Protein AF-0000000072052835 (afdb_homodimer)

Organism: Hevea brasiliensis (NCBI:txid3981)

Radius of gyration: 44.49 Å; Cα contacts (8 Å, |Δi|>4): 285; chains: 2; bounding box: 66×159×104 Å

pLDDT: mean 87.16, std 17.54, range [30.28, 98.69]

Structure (mmCIF, N/CA/C/O backbone):
data_AF-0000000072052835-model_v1
#
loop_
_entity.id
_entity.type
_entity.pdbx_description
1 polymer 'GRF-type domain-containing protein'
#
loop_
_atom_site.group_PDB
_atom_site.id
_atom_site.type_symbol
_atom_site.label_atom_id
_atom_site.label_alt_id
_atom_site.label_comp_id
_atom_site.label_asym_id
_atom_site.label_entity_id
_atom_site.label_seq_id
_atom_site.pdbx_PDB_ins_code
_atom_site.Cartn_x
_atom_site.Cartn_y
_atom_site.Cartn_z
_atom_site.occupancy
_atom_site.B_iso_or_equiv
_atom_site.auth_seq_id
_atom_site.auth_comp_id
_atom_site.auth_asym_id
_atom_site.auth_atom_id
_atom_site.pdbx_PDB_model_num
ATOM 1 N N . MET A 1 1 ? -28.891 44.031 63.5 1 30.28 1 MET A N 1
ATOM 2 C CA . MET A 1 1 ? -28.344 44.438 62.188 1 30.28 1 MET A CA 1
ATOM 3 C C . MET A 1 1 ? -28.453 43.312 61.188 1 30.28 1 MET A C 1
ATOM 5 O O . MET A 1 1 ? -27.875 42.25 61.375 1 30.28 1 MET A O 1
ATOM 9 N N . SER A 1 2 ? -29.578 43.156 60.406 1 34.62 2 SER A N 1
ATOM 10 C CA . SER A 1 2 ? -30.125 42.25 59.406 1 34.62 2 SER A CA 1
ATOM 11 C C . SER A 1 2 ? -29.266 42.25 58.125 1 34.62 2 SER A C 1
ATOM 13 O O . SER A 1 2 ? -29.141 43.281 57.469 1 34.62 2 SER A O 1
ATOM 15 N N . GLY A 1 3 ? -28.172 41.594 58.031 1 32.38 3 GLY A N 1
ATOM 16 C CA . GLY A 1 3 ? -27.266 41.469 56.906 1 32.38 3 GLY A CA 1
ATOM 17 C C . GLY A 1 3 ? -27.969 41.031 55.625 1 32.38 3 GLY A C 1
ATOM 18 O O . GLY A 1 3 ? -28.578 39.969 55.562 1 32.38 3 GLY A O 1
ATOM 19 N N . GLU A 1 4 ? -28.422 41.969 54.781 1 39.38 4 GLU A N 1
ATOM 20 C CA . GLU A 1 4 ? -29 41.781 53.469 1 39.38 4 GLU A CA 1
ATOM 21 C C . GLU A 1 4 ? -28.031 41.031 52.562 1 39.38 4 GLU A C 1
ATOM 23 O O . GLU A 1 4 ? -26.922 41.531 52.281 1 39.38 4 GLU A O 1
ATOM 28 N N . LEU A 1 5 ? -28.109 39.688 52.531 1 39.34 5 LEU A N 1
ATOM 29 C CA . LEU A 1 5 ? -27.422 38.844 51.531 1 39.34 5 LEU A CA 1
ATOM 30 C C . LEU A 1 5 ? -27.734 39.312 50.125 1 39.34 5 LEU A C 1
ATOM 32 O O . LEU A 1 5 ? -28.891 39.281 49.688 1 39.34 5 LEU A O 1
ATOM 36 N N . LYS A 1 6 ? -27 40.25 49.562 1 41.31 6 LYS A N 1
ATOM 37 C CA . LYS A 1 6 ? -27.031 40.625 48.156 1 41.31 6 LYS A CA 1
ATOM 38 C C . LYS A 1 6 ? -26.922 39.406 47.25 1 41.31 6 LYS A C 1
ATOM 40 O O . LYS A 1 6 ? -25.969 38.625 47.375 1 41.31 6 LYS A O 1
ATOM 45 N N . SER A 1 7 ? -28.047 38.875 46.781 1 41.72 7 SER A N 1
ATOM 46 C CA . SER A 1 7 ? -28.125 37.906 45.688 1 41.72 7 SER A CA 1
ATOM 47 C C . SER A 1 7 ? -27.344 38.375 44.469 1 41.72 7 SER A C 1
ATOM 49 O O . SER A 1 7 ? -27.625 39.438 43.906 1 41.72 7 SER A O 1
ATOM 51 N N . ILE A 1 8 ? -26.094 38.156 44.344 1 37.72 8 ILE A N 1
ATOM 52 C CA . ILE A 1 8 ? -25.328 38.344 43.125 1 37.72 8 ILE A CA 1
ATOM 53 C C . ILE A 1 8 ? -25.969 37.562 42 1 37.72 8 ILE A C 1
ATOM 55 O O . ILE A 1 8 ? -25.984 36.312 42 1 37.72 8 ILE A O 1
ATOM 59 N N . THR A 1 9 ? -27.203 37.906 41.469 1 39.62 9 THR A N 1
ATOM 60 C CA . THR A 1 9 ? -27.75 37.406 40.219 1 39.62 9 THR A CA 1
ATOM 61 C C . THR A 1 9 ? -26.734 37.531 39.094 1 39.62 9 THR A C 1
ATOM 63 O O . THR A 1 9 ? -26.484 38.656 38.594 1 39.62 9 THR A O 1
ATOM 66 N N . THR A 1 10 ? -25.594 37.031 39.188 1 41.62 10 THR A N 1
ATOM 67 C CA . THR A 1 10 ? -24.797 36.969 37.969 1 41.62 10 THR A CA 1
ATOM 68 C C . THR A 1 10 ? -25.625 36.406 36.812 1 41.62 10 THR A C 1
ATOM 70 O O . THR A 1 10 ? -25.922 35.219 36.75 1 41.62 10 THR A O 1
ATOM 73 N N . PHE A 1 11 ? -26.719 37.094 36.312 1 41.19 11 PHE A N 1
ATOM 74 C CA . PHE A 1 11 ? -27.359 36.719 35.062 1 41.19 11 PHE A CA 1
ATOM 75 C C . PHE A 1 11 ? -26.328 36.5 33.969 1 41.19 11 PHE A C 1
ATOM 77 O O . PHE A 1 11 ? -25.656 37.469 33.531 1 41.19 11 PHE A O 1
ATOM 84 N N . SER A 1 12 ? -25.609 35.5 33.969 1 45.88 12 SER A N 1
ATOM 85 C CA . SER A 1 12 ? -24.938 35.125 32.719 1 45.88 12 SER A CA 1
ATOM 86 C C . SER A 1 12 ? -25.859 35.344 31.531 1 45.88 12 SER A C 1
ATOM 88 O O . SER A 1 12 ? -26.953 34.812 31.469 1 45.88 12 SER A O 1
ATOM 90 N N . GLU A 1 13 ? -25.969 36.5 30.938 1 49.84 13 GLU A N 1
ATOM 91 C CA . GLU A 1 13 ? -26.688 36.719 29.688 1 49.84 13 GLU A CA 1
ATOM 92 C C . GLU A 1 13 ? -26.594 35.5 28.781 1 49.84 13 GLU A C 1
ATOM 94 O O . GLU A 1 13 ? -25.516 34.906 28.609 1 49.84 13 GLU A O 1
ATOM 99 N N . PRO A 1 14 ? -27.656 34.688 28.562 1 50.94 14 PRO A N 1
ATOM 100 C CA . PRO A 1 14 ? -27.609 33.594 27.609 1 50.94 14 PRO A CA 1
ATOM 101 C C . PRO A 1 14 ? -26.859 33.938 26.328 1 50.94 14 PRO A C 1
ATOM 103 O O . PRO A 1 14 ? -26.969 35.062 25.828 1 50.94 14 PRO A O 1
ATOM 106 N N . GLN A 1 15 ? -25.672 33.625 26.094 1 55.31 15 GLN A N 1
ATOM 107 C CA . GLN A 1 15 ? -25.062 33.812 24.781 1 55.31 15 GLN A CA 1
ATOM 108 C C . GLN A 1 15 ? -26.078 33.625 23.672 1 55.31 15 GLN A C 1
ATOM 110 O O . GLN A 1 15 ? -26.938 32.719 23.75 1 55.31 15 GLN A O 1
ATOM 115 N N . PRO A 1 16 ? -26.547 34.594 22.984 1 60.34 16 PRO A N 1
ATOM 116 C CA . PRO A 1 16 ? -27.531 34.438 21.922 1 60.34 16 PRO A CA 1
ATOM 117 C C . PRO A 1 16 ? -27.328 33.156 21.109 1 60.34 16 PRO A C 1
ATOM 119 O O . PRO A 1 16 ? -26.188 32.844 20.75 1 60.34 16 PRO A O 1
ATOM 122 N N . VAL A 1 17 ? -28.172 32.219 21.359 1 69.38 17 VAL A N 1
ATOM 123 C CA . VAL A 1 17 ? -28.203 31.016 20.547 1 69.38 17 VAL A CA 1
ATOM 124 C C . VAL A 1 17 ? -28.25 31.406 19.062 1 69.38 17 VAL A C 1
ATOM 126 O O . VAL A 1 17 ? -29.141 32.156 18.641 1 69.38 17 VAL A O 1
ATOM 129 N N . MET A 1 18 ? -27.234 31.281 18.328 1 82.19 18 MET A N 1
ATOM 130 C CA . MET A 1 18 ? -27.172 31.547 16.891 1 82.19 18 MET A CA 1
ATOM 131 C C . MET A 1 18 ? -28.125 30.641 16.125 1 82.19 18 MET A C 1
ATOM 133 O O . MET A 1 18 ? -28.188 29.438 16.391 1 82.19 18 MET A O 1
ATOM 137 N N . HIS A 1 19 ? -29.156 31.297 15.492 1 86.44 19 HIS A N 1
ATOM 138 C CA . HIS A 1 19 ? -30.078 30.562 14.633 1 86.44 19 HIS A CA 1
ATOM 139 C C . HIS A 1 19 ? -29.938 30.984 13.172 1 86.44 19 HIS A C 1
ATOM 141 O O . HIS A 1 19 ? -29.578 32.125 12.891 1 86.44 19 HIS A O 1
ATOM 147 N N . CYS A 1 20 ? -30.141 29.922 12.328 1 8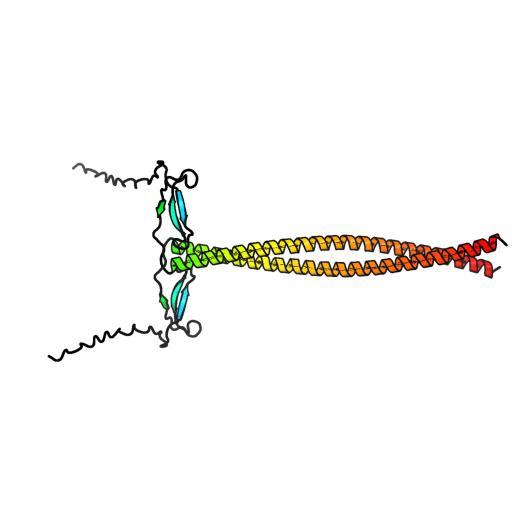8.31 20 CYS A N 1
ATOM 148 C CA . CYS A 1 20 ? -30.188 30.312 10.922 1 88.31 20 CYS A CA 1
ATOM 149 C C . CYS A 1 20 ? -31.547 30.891 10.57 1 88.31 20 CYS A C 1
ATOM 151 O O . CYS A 1 20 ? -32.344 31.219 11.453 1 88.31 20 CYS A O 1
ATOM 153 N N . LYS A 1 21 ? -31.75 31.156 9.227 1 87.31 21 LYS A N 1
ATOM 154 C CA . LYS A 1 21 ? -33 31.781 8.797 1 87.31 21 LYS A CA 1
ATOM 155 C C . LYS A 1 21 ? -34.188 30.859 9 1 87.31 21 LYS A C 1
ATOM 157 O O . LYS A 1 21 ? -35.344 31.312 9.055 1 87.31 21 LYS A O 1
ATOM 162 N N . HIS A 1 22 ? -33.938 29.594 9.164 1 88.88 22 HIS A N 1
ATOM 163 C CA . HIS A 1 22 ? -34.969 28.609 9.398 1 88.88 22 HIS A CA 1
ATOM 164 C C . HIS A 1 22 ? -35.344 28.531 10.875 1 88.88 22 HIS A C 1
ATOM 166 O O . HIS A 1 22 ? -36.281 27.844 11.25 1 88.88 22 HIS A O 1
ATOM 172 N N . GLY A 1 23 ? -34.562 29.188 11.68 1 88 23 GLY A N 1
ATOM 173 C CA . GLY A 1 23 ? -34.781 29.109 13.117 1 88 23 GLY A CA 1
ATOM 174 C C . GLY A 1 23 ? -34.125 27.906 13.766 1 88 23 GLY A C 1
ATOM 175 O O . GLY A 1 23 ? -34.406 27.578 14.914 1 88 23 GLY A O 1
ATOM 176 N N . LEU A 1 24 ? -33.219 27.328 13.07 1 88.38 24 LEU A N 1
ATOM 177 C CA . LEU A 1 24 ? -32.531 26.141 13.57 1 88.38 24 LEU A CA 1
ATOM 178 C C . LEU A 1 24 ? -31.109 26.469 13.992 1 88.38 24 LEU A C 1
ATOM 180 O O . LEU A 1 24 ? -30.516 27.422 13.477 1 88.38 24 LEU A O 1
ATOM 184 N N . CYS A 1 25 ? -30.625 25.688 14.953 1 89.81 25 CYS A N 1
ATOM 185 C CA . CYS A 1 25 ? -29.219 25.812 15.336 1 89.81 25 CYS A CA 1
ATOM 186 C C . CYS A 1 25 ? -28.312 25.328 14.227 1 89.81 25 CYS A C 1
ATOM 188 O O . CYS A 1 25 ? -28.5 24.234 13.688 1 89.81 25 CYS A O 1
ATOM 190 N N . PRO A 1 26 ? -27.406 26.219 13.844 1 90.69 26 PRO A N 1
ATOM 191 C CA . PRO A 1 26 ? -26.5 25.797 12.773 1 90.69 26 PRO A CA 1
ATOM 192 C C . PRO A 1 26 ? -25.594 24.641 13.188 1 90.69 26 PRO A C 1
ATOM 194 O O . PRO A 1 26 ? -25.453 24.359 14.383 1 90.69 26 PRO A O 1
ATOM 197 N N . GLU A 1 27 ? -25.078 23.906 12.227 1 91.94 27 GLU A N 1
ATOM 198 C CA . GLU A 1 27 ? -24.156 22.797 12.445 1 91.94 27 GLU A CA 1
ATOM 199 C C . GLU A 1 27 ? -22.719 23.219 12.172 1 91.94 27 GLU A C 1
ATOM 201 O O . GLU A 1 27 ? -22.469 24.094 11.344 1 91.94 27 GLU A O 1
ATOM 206 N N . LEU A 1 28 ? -21.797 22.625 12.992 1 94.5 28 LEU A N 1
ATOM 207 C CA . LEU A 1 28 ? -20.375 22.938 12.891 1 94.5 28 LEU A CA 1
ATOM 208 C C . LEU A 1 28 ? -19.703 22.031 11.852 1 94.5 28 LEU A C 1
ATOM 210 O O . LEU A 1 28 ? -19.797 20.812 11.922 1 94.5 28 LEU A O 1
ATOM 214 N N . TYR A 1 29 ? -19.094 22.75 10.82 1 93.88 29 TYR A N 1
ATOM 215 C CA . TYR A 1 29 ? -18.359 22.031 9.781 1 93.88 29 TYR A CA 1
ATOM 216 C C . TYR A 1 29 ? -16.906 22.469 9.758 1 93.88 29 TYR A C 1
ATOM 218 O O . TYR A 1 29 ? -16.547 23.5 10.344 1 93.88 29 TYR A O 1
ATOM 226 N N . THR A 1 30 ? -16.078 21.594 9.117 1 96.75 30 THR A N 1
ATOM 227 C CA . THR A 1 30 ? -14.672 21.938 8.938 1 96.75 30 THR A CA 1
ATOM 228 C C . THR A 1 30 ? -14.359 22.188 7.469 1 96.75 30 THR A C 1
ATOM 230 O O . THR A 1 30 ? -14.703 21.375 6.609 1 96.75 30 THR A O 1
ATOM 233 N N . SER A 1 31 ? -13.805 23.328 7.105 1 97.19 31 SER A N 1
ATOM 234 C CA . SER A 1 31 ? -13.367 23.641 5.75 1 97.19 31 SER A CA 1
ATOM 235 C C . SER A 1 31 ? -12.023 23 5.434 1 97.19 31 SER A C 1
ATOM 237 O O . SER A 1 31 ? -11.109 23.031 6.258 1 97.19 31 SER A O 1
ATOM 239 N N . TRP A 1 32 ? -11.867 22.438 4.27 1 97.56 32 TRP A N 1
ATOM 240 C CA . TRP A 1 32 ? -10.594 21.875 3.826 1 97.56 32 TRP A CA 1
ATOM 241 C C . TRP A 1 32 ? -10.164 22.484 2.498 1 97.56 32 TRP A C 1
ATOM 243 O O . TRP A 1 32 ? -9.344 21.906 1.781 1 97.56 32 TRP A O 1
ATOM 253 N N . GLU A 1 33 ? -10.727 23.609 2.311 1 97.25 33 GLU A N 1
ATOM 254 C CA . GLU A 1 33 ? -10.25 24.391 1.171 1 97.25 33 GLU A CA 1
ATOM 255 C C . GLU A 1 33 ? -8.836 24.906 1.398 1 97.25 33 GLU A C 1
ATOM 257 O O . GLU A 1 33 ? -8.453 25.219 2.529 1 97.25 33 GLU A O 1
ATOM 262 N N . THR A 1 34 ? -8.094 25.109 0.363 1 97.56 34 THR A N 1
ATOM 263 C CA . THR A 1 34 ? -6.695 25.516 0.43 1 97.56 34 THR A CA 1
ATOM 264 C C . THR A 1 34 ? -6.547 26.828 1.202 1 97.56 34 THR A C 1
ATOM 266 O O . THR A 1 34 ? -5.57 27.016 1.931 1 97.56 34 THR A O 1
ATOM 269 N N . ASP A 1 35 ? -7.453 27.625 1.082 1 97.5 35 ASP A N 1
ATOM 270 C CA . ASP A 1 35 ? -7.355 28.938 1.691 1 97.5 35 ASP A CA 1
ATOM 271 C C . ASP A 1 35 ? -7.793 28.906 3.154 1 97.5 35 ASP A C 1
ATOM 273 O O . ASP A 1 35 ? -7.438 29.797 3.936 1 97.5 35 ASP A O 1
ATOM 277 N N . ASN A 1 36 ? -8.594 27.969 3.547 1 97.81 36 ASN A N 1
ATOM 278 C CA . ASN A 1 36 ? -9.094 27.844 4.91 1 97.81 36 ASN A CA 1
ATOM 279 C C . ASN A 1 36 ? -9.039 26.391 5.402 1 97.81 36 ASN A C 1
ATOM 281 O O . ASN A 1 36 ? -10.062 25.828 5.793 1 97.81 36 ASN A O 1
ATOM 285 N N . PRO A 1 37 ? -7.867 25.891 5.441 1 98.19 37 PRO A N 1
ATOM 286 C CA . PRO A 1 37 ? -7.762 24.469 5.809 1 98.19 37 PRO A CA 1
ATOM 287 C C . PRO A 1 37 ? -8.008 24.234 7.297 1 98.19 37 PRO A C 1
ATOM 289 O O . PRO A 1 37 ? -7.359 24.844 8.141 1 98.19 37 PRO A O 1
ATOM 292 N N . GLY A 1 38 ? -8.961 23.422 7.605 1 97.62 38 GLY A N 1
ATOM 293 C CA . GLY A 1 38 ? -9.211 23.016 8.977 1 97.62 38 GLY A CA 1
ATOM 294 C C . GLY A 1 38 ? -10.055 24 9.758 1 97.62 38 GLY A C 1
ATOM 295 O O . GLY A 1 38 ? -10.367 23.781 10.93 1 97.62 38 GLY A O 1
ATOM 296 N N . ARG A 1 39 ? -10.359 25.125 9.125 1 97.88 39 ARG A N 1
ATOM 297 C CA . ARG A 1 39 ? -11.133 26.156 9.812 1 97.88 39 ARG A CA 1
ATOM 298 C C . ARG A 1 39 ? -12.594 25.734 9.953 1 97.88 39 ARG A C 1
ATOM 300 O O . ARG A 1 39 ? -13.203 25.266 8.992 1 97.88 39 ARG A O 1
ATOM 307 N N . ARG A 1 40 ? -13.109 25.953 11.148 1 97.38 40 ARG A N 1
ATOM 308 C CA . ARG A 1 40 ? -14.484 25.547 11.383 1 97.38 40 ARG A CA 1
ATOM 309 C C . ARG A 1 40 ? -15.453 26.688 11.141 1 97.38 40 ARG A C 1
ATOM 311 O O . ARG A 1 40 ? -15.094 27.859 11.312 1 97.38 40 ARG A O 1
ATOM 318 N N . PHE A 1 41 ? -16.641 26.188 10.594 1 95.88 41 PHE A N 1
ATOM 319 C CA . PHE A 1 41 ? -17.672 27.156 10.312 1 95.88 41 PHE A CA 1
ATOM 320 C C . PHE A 1 41 ? -19.047 26.594 10.625 1 95.88 41 PHE A C 1
ATOM 322 O O . PHE A 1 41 ? -19.234 25.375 10.633 1 95.88 41 PHE A O 1
ATOM 329 N N . LEU A 1 42 ? -19.938 27.453 10.984 1 94.31 42 LEU A N 1
ATOM 330 C CA . LEU A 1 42 ? -21.344 27.125 11.227 1 94.31 42 LEU A CA 1
ATOM 331 C C . LEU A 1 42 ? -22.172 27.297 9.961 1 94.31 42 LEU A C 1
ATOM 333 O O . LEU A 1 42 ? -22 28.281 9.234 1 94.31 42 LEU A O 1
ATOM 337 N N . ARG A 1 43 ? -22.922 26.203 9.727 1 92.5 43 ARG A N 1
ATOM 338 C CA . ARG A 1 43 ? -23.75 26.25 8.531 1 92.5 43 ARG A CA 1
ATOM 339 C C . ARG A 1 43 ? -25.156 25.734 8.82 1 92.5 43 ARG A C 1
ATOM 341 O O . ARG A 1 43 ? -25.359 25 9.789 1 92.5 43 ARG A O 1
ATOM 348 N N . CYS A 1 44 ? -26.016 26.141 7.922 1 91.69 44 CYS A N 1
ATOM 349 C CA . CYS A 1 44 ? -27.391 25.672 7.996 1 91.69 44 CYS A CA 1
ATOM 350 C C . CYS A 1 44 ? -27.453 24.156 7.906 1 91.69 44 CYS A C 1
ATOM 352 O O . CYS A 1 44 ? -26.75 23.547 7.102 1 91.69 44 CYS A O 1
ATOM 354 N N . GLN A 1 45 ? -28.344 23.703 8.758 1 86.5 45 GLN A N 1
ATOM 355 C CA . GLN A 1 45 ? -28.484 22.25 8.82 1 86.5 45 GLN A CA 1
ATOM 356 C C . GLN A 1 45 ? -29.047 21.688 7.52 1 86.5 45 GLN A C 1
ATOM 358 O O . GLN A 1 45 ? -28.797 20.547 7.164 1 86.5 45 GLN A O 1
ATOM 363 N N . MET A 1 46 ? -29.797 22.469 6.898 1 82.44 46 MET A N 1
ATOM 364 C CA . MET A 1 46 ? -30.453 22.031 5.668 1 82.44 46 MET A CA 1
ATOM 365 C C . MET A 1 46 ? -29.609 22.359 4.445 1 82.44 46 MET A C 1
ATOM 367 O O . MET A 1 46 ? -30.141 22.625 3.365 1 82.44 46 MET A O 1
ATOM 371 N N . TRP A 1 47 ? -28.266 22.609 4.727 1 76.75 47 TRP A N 1
ATOM 372 C CA . TRP A 1 47 ? -27.344 23.078 3.705 1 76.75 47 TRP A CA 1
ATOM 373 C C . TRP A 1 47 ? -27.484 22.266 2.43 1 76.75 47 TRP A C 1
ATOM 375 O O . TRP A 1 47 ? -27.469 22.812 1.323 1 76.75 47 TRP A O 1
ATOM 385 N N . GLN A 1 48 ? -27.734 21.016 2.43 1 71.62 48 GLN A N 1
ATOM 386 C CA . GLN A 1 48 ? -27.797 20.203 1.22 1 71.62 48 GLN A CA 1
ATOM 387 C C . GLN A 1 48 ? -29.234 20.078 0.721 1 71.62 48 GLN A C 1
ATOM 389 O O . GLN A 1 48 ? -29.484 19.578 -0.378 1 71.62 48 GLN A O 1
ATOM 394 N N . ARG A 1 49 ? -30.156 20.625 1.613 1 73.5 49 ARG A N 1
ATOM 395 C CA . ARG A 1 49 ? -31.578 20.484 1.298 1 73.5 49 ARG A CA 1
ATOM 396 C C . ARG A 1 49 ? -32.344 21.766 1.612 1 73.5 49 ARG A C 1
ATOM 398 O O . ARG A 1 49 ? -33 21.859 2.654 1 73.5 49 ARG A O 1
ATOM 405 N N . GLY A 1 50 ? -32.188 22.859 0.772 1 80.38 50 GLY A N 1
ATOM 406 C CA . GLY A 1 50 ? -32.938 24.078 1.077 1 80.38 50 GLY A CA 1
ATOM 407 C C . GLY A 1 50 ? -32.125 25.062 1.895 1 80.38 50 GLY A C 1
ATOM 408 O O . GLY A 1 50 ? -32.594 25.562 2.922 1 80.38 50 GLY A O 1
ATOM 409 N N . ASP A 1 51 ? -31.016 25.359 1.609 1 82.69 51 ASP A N 1
ATOM 410 C CA . ASP A 1 51 ? -30.016 26.188 2.27 1 82.69 51 ASP A CA 1
ATOM 411 C C . ASP A 1 51 ? -30.469 27.641 2.352 1 82.69 51 ASP A C 1
ATOM 413 O O . ASP A 1 51 ? -31.047 28.188 1.396 1 82.69 51 ASP A O 1
ATOM 417 N N . CYS A 1 52 ? -30.516 28.172 3.576 1 90.19 52 CYS A N 1
ATOM 418 C CA . CYS A 1 52 ? -30.875 29.578 3.738 1 90.19 52 CYS A CA 1
ATOM 419 C C . CYS A 1 52 ? -29.672 30.484 3.541 1 90.19 52 CYS A C 1
ATOM 421 O O . CYS A 1 52 ? -29.766 31.703 3.66 1 90.19 52 CYS A O 1
ATOM 423 N N . GLY A 1 53 ? -28.438 29.859 3.393 1 88.25 53 GLY A N 1
ATOM 424 C CA . GLY A 1 53 ? -27.219 30.609 3.094 1 88.25 53 GLY A CA 1
ATOM 425 C C . GLY A 1 53 ? -26.453 31.016 4.336 1 88.25 53 GLY A C 1
ATOM 426 O O . GLY A 1 53 ? -25.406 31.672 4.238 1 88.25 53 GLY A O 1
ATOM 427 N N . PHE A 1 54 ? -27.062 30.562 5.492 1 92.12 54 PHE A N 1
ATOM 428 C CA . PHE A 1 54 ? -26.359 30.891 6.723 1 92.12 54 PHE A CA 1
ATOM 429 C C . PHE A 1 54 ? -25 30.219 6.77 1 92.12 54 PHE A C 1
ATOM 431 O O . PHE A 1 54 ? -24.891 29 6.609 1 92.12 54 PHE A O 1
ATOM 438 N N . CYS A 1 55 ? -23.891 31.078 6.855 1 93.12 55 CYS A N 1
ATOM 439 C CA . CYS A 1 55 ? -22.531 30.594 6.996 1 93.12 55 CYS A CA 1
ATOM 440 C C . CYS A 1 55 ? -21.672 31.578 7.785 1 93.12 55 CYS A C 1
ATOM 442 O O . CYS A 1 55 ? -21.578 32.75 7.426 1 93.12 55 CYS A O 1
ATOM 444 N N . GLN A 1 56 ? -21.188 31.031 8.938 1 93.94 56 GLN A N 1
ATOM 445 C CA . GLN A 1 56 ? -20.344 31.875 9.789 1 93.94 56 GLN A CA 1
ATOM 446 C C . GLN A 1 56 ? -19.109 31.109 10.266 1 93.94 56 GLN A C 1
ATOM 448 O O . GLN A 1 56 ? -19.234 29.984 10.758 1 93.94 56 GLN A O 1
ATOM 453 N N . TRP A 1 57 ? -18 31.859 10.148 1 95.62 57 TRP A N 1
ATOM 454 C CA . TRP A 1 57 ? -16.781 31.234 10.633 1 95.62 57 TRP A CA 1
ATOM 455 C C . TRP A 1 57 ? -16.797 31.109 12.156 1 95.62 57 TRP A C 1
ATOM 457 O O . TRP A 1 57 ? -17.188 32.031 12.859 1 95.62 57 TRP A O 1
ATOM 467 N N . PHE A 1 58 ? -16.5 29.922 12.539 1 95.19 58 PHE A N 1
ATOM 468 C CA . PHE A 1 58 ? -16.422 29.609 13.961 1 95.19 58 PHE A CA 1
ATOM 469 C C . PHE A 1 58 ? -15.016 29.875 14.5 1 95.19 58 PHE A C 1
ATOM 471 O O . PHE A 1 58 ? -14.859 30.422 15.594 1 95.19 58 PHE A O 1
ATOM 478 N N . ASP A 1 59 ? -13.977 29.547 13.719 1 96.69 59 ASP A N 1
ATOM 479 C CA . ASP A 1 59 ? -12.578 29.75 14.078 1 96.69 59 ASP A CA 1
ATOM 480 C C . ASP A 1 59 ? -11.992 30.953 13.359 1 96.69 59 ASP A C 1
ATOM 482 O O . ASP A 1 59 ? -12.461 31.328 12.281 1 96.69 59 ASP A O 1
ATOM 486 N N . PRO A 1 60 ? -10.93 31.531 14.102 1 95.5 60 PRO A N 1
ATOM 487 C CA . PRO A 1 60 ? -10.156 32.5 13.328 1 95.5 60 PRO A CA 1
ATOM 488 C C . PRO A 1 60 ? -9.422 31.891 12.148 1 95.5 60 PRO A C 1
ATOM 490 O O . PRO A 1 60 ? -9.25 30.672 12.094 1 95.5 60 PRO A O 1
ATOM 493 N N . GLU A 1 61 ? -9.07 32.812 11.234 1 96.56 61 GLU A N 1
ATOM 494 C CA . GLU A 1 61 ? -8.344 32.344 10.062 1 96.56 61 GLU A CA 1
ATOM 495 C C . GLU A 1 61 ? -6.965 31.812 10.445 1 96.56 61 GLU A C 1
ATOM 497 O O . GLU A 1 61 ? -6.289 32.375 11.305 1 96.56 61 GLU A O 1
ATOM 502 N N . ILE A 1 62 ? -6.605 30.766 9.891 1 96.94 62 ILE A N 1
ATOM 503 C CA . ILE A 1 62 ? -5.25 30.25 10.023 1 96.94 62 ILE A CA 1
ATOM 504 C C . ILE A 1 62 ? -4.355 30.844 8.938 1 96.94 62 ILE A C 1
ATOM 506 O O . ILE A 1 62 ? -4.672 30.75 7.75 1 96.94 62 ILE A O 1
ATOM 510 N N . VAL A 1 63 ? -3.271 31.453 9.344 1 95.81 63 VAL A N 1
ATOM 511 C CA . VAL A 1 63 ? -2.451 32.188 8.375 1 95.81 63 VAL A CA 1
ATOM 512 C C . VAL A 1 63 ? -0.997 31.719 8.492 1 95.81 63 VAL A C 1
ATOM 514 O O . VAL A 1 63 ? -0.617 31.094 9.484 1 95.81 63 VAL A O 1
ATOM 517 N N . GLY A 1 64 ? -0.231 31.906 7.375 1 95.25 64 GLY A N 1
ATOM 518 C CA . GLY A 1 64 ? 1.21 31.719 7.43 1 95.25 64 GLY A CA 1
ATOM 519 C C . GLY A 1 64 ? 1.619 30.25 7.418 1 95.25 64 GLY A C 1
ATOM 520 O O . GLY A 1 64 ? 1.063 29.453 6.664 1 95.25 64 GLY A O 1
ATOM 521 N N . ARG A 1 65 ? 2.588 30.031 8.172 1 96.19 65 ARG A N 1
ATOM 522 C CA . ARG A 1 65 ? 3.27 28.75 8.156 1 96.19 65 ARG A CA 1
ATOM 523 C C . ARG A 1 65 ? 2.314 27.609 8.531 1 96.19 65 ARG A C 1
ATOM 525 O O . ARG A 1 65 ? 2.287 26.578 7.879 1 96.19 65 ARG A O 1
ATOM 532 N N . PRO A 1 66 ? 1.49 27.828 9.641 1 97.44 66 PRO A N 1
ATOM 533 C CA . PRO A 1 66 ? 0.565 26.75 9.961 1 97.44 66 PRO A CA 1
ATOM 534 C C . PRO A 1 66 ? -0.354 26.391 8.797 1 97.44 66 PRO A C 1
ATOM 536 O O . PRO A 1 66 ? -0.623 25.203 8.562 1 97.44 66 PRO A O 1
ATOM 539 N N . LYS A 1 67 ? -0.821 27.375 8.078 1 97.81 67 LYS A N 1
ATOM 540 C CA . LYS A 1 67 ? -1.678 27.125 6.922 1 97.81 67 LYS A CA 1
ATOM 541 C C . LYS A 1 67 ? -0.955 26.297 5.867 1 97.81 67 LYS A C 1
ATOM 543 O O . LYS A 1 67 ? -1.51 25.328 5.344 1 97.81 67 LYS A O 1
ATOM 548 N N . GLU A 1 68 ? 0.217 26.719 5.602 1 97.75 68 GLU A N 1
ATOM 549 C CA . GLU A 1 68 ? 1.033 26.016 4.617 1 97.75 68 GLU A CA 1
ATOM 550 C C . GLU A 1 68 ? 1.247 24.562 5.012 1 97.75 68 GLU A C 1
ATOM 552 O O . GLU A 1 68 ? 1.138 23.656 4.176 1 97.75 68 GLU A O 1
ATOM 557 N N . LEU A 1 69 ? 1.562 24.328 6.258 1 98.38 69 LEU A N 1
ATOM 558 C CA . LEU A 1 69 ? 1.864 22.984 6.75 1 98.38 69 LEU A CA 1
ATOM 559 C C . LEU A 1 69 ? 0.627 22.094 6.695 1 98.38 69 LEU A C 1
ATOM 561 O O . LEU A 1 69 ? 0.714 20.922 6.312 1 98.38 69 LEU A O 1
ATOM 565 N N . ILE A 1 70 ? -0.487 22.609 7.098 1 98.69 70 ILE A N 1
ATOM 566 C CA . ILE A 1 70 ? -1.725 21.844 7.07 1 98.69 70 ILE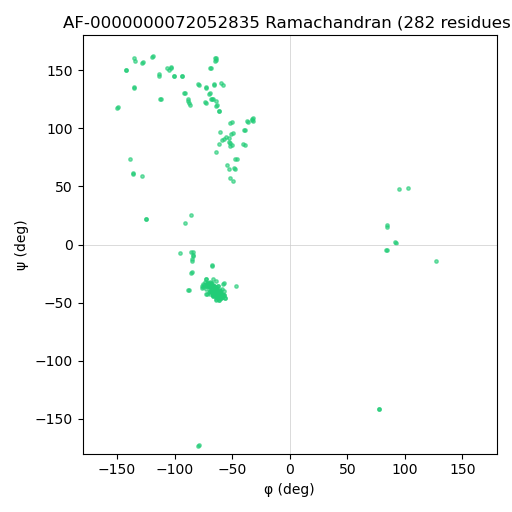 A CA 1
ATOM 567 C C . ILE A 1 70 ? -2.033 21.406 5.641 1 98.69 70 ILE A C 1
ATOM 569 O O . ILE A 1 70 ? -2.34 20.25 5.387 1 98.69 70 ILE A O 1
ATOM 573 N N . ASN A 1 71 ? -1.905 22.344 4.684 1 98.69 71 ASN A N 1
ATOM 574 C CA . ASN A 1 71 ? -2.158 22.016 3.285 1 98.69 71 ASN A CA 1
ATOM 575 C C . ASN A 1 71 ? -1.186 20.953 2.773 1 98.69 71 ASN A C 1
ATOM 577 O O . ASN A 1 71 ? -1.589 20.016 2.086 1 98.69 71 ASN A O 1
ATOM 581 N N . ARG A 1 72 ? 0.021 21.125 3.117 1 98.56 72 ARG A N 1
ATOM 582 C CA . ARG A 1 72 ? 1.045 20.188 2.662 1 98.56 72 ARG A CA 1
ATOM 583 C C . ARG A 1 72 ? 0.802 18.797 3.23 1 98.56 72 ARG A C 1
ATOM 585 O O . ARG A 1 72 ? 0.856 17.797 2.5 1 98.56 72 ARG A O 1
ATOM 592 N N . LEU A 1 73 ? 0.54 18.734 4.531 1 98.5 73 LEU A N 1
ATOM 593 C CA . LEU A 1 73 ? 0.315 17.453 5.191 1 98.5 73 LEU A CA 1
ATOM 594 C C . LEU A 1 73 ? -0.935 16.766 4.645 1 98.5 73 LEU A C 1
ATOM 596 O O . LEU A 1 73 ? -0.957 15.547 4.469 1 98.5 73 LEU A O 1
ATOM 600 N N . ARG A 1 74 ? -1.914 17.531 4.387 1 98.5 74 ARG A N 1
ATOM 601 C CA . ARG A 1 74 ? -3.141 16.984 3.818 1 98.5 74 ARG A CA 1
ATOM 602 C C . ARG A 1 74 ? -2.891 16.406 2.426 1 98.5 74 ARG A C 1
ATOM 604 O O . ARG A 1 74 ? -3.363 15.32 2.104 1 98.5 74 ARG A O 1
ATOM 611 N N . SER A 1 75 ? -2.17 17.125 1.606 1 98.5 75 SER A N 1
ATOM 612 C CA . SER A 1 75 ? -1.837 16.656 0.267 1 98.5 75 SER A CA 1
ATOM 613 C C . SER A 1 75 ? -1.03 15.359 0.323 1 98.5 75 SER A C 1
ATOM 615 O O . SER A 1 75 ? -1.273 14.43 -0.455 1 98.5 75 SER A O 1
ATOM 617 N N . GLN A 1 76 ? -0.123 15.289 1.25 1 98.5 76 GLN A N 1
ATOM 618 C CA . GLN A 1 76 ? 0.7 14.094 1.406 1 98.5 76 GLN A CA 1
ATOM 619 C C . GLN A 1 76 ? -0.14 12.898 1.859 1 98.5 76 GLN A C 1
ATOM 621 O O . GLN A 1 76 ? 0.05 11.781 1.377 1 98.5 76 GLN A O 1
ATOM 626 N N . LYS A 1 77 ? -0.944 13.234 2.797 1 98.6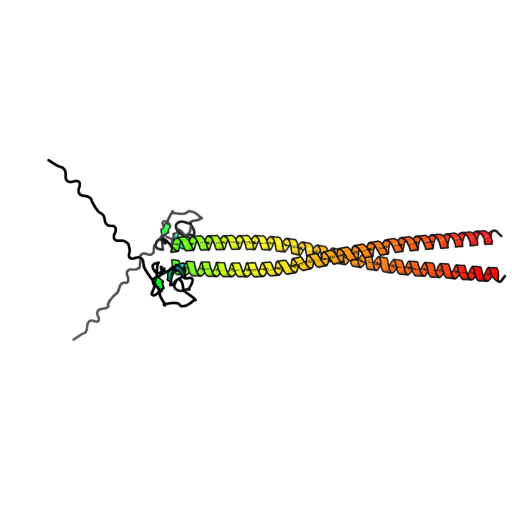2 77 LYS A N 1
ATOM 627 C CA . LYS A 1 77 ? -1.853 12.188 3.254 1 98.62 77 LYS A CA 1
ATOM 628 C C . LYS A 1 77 ? -2.68 11.633 2.098 1 98.62 77 LYS A C 1
ATOM 630 O O . LYS A 1 77 ? -2.809 10.414 1.948 1 98.62 77 LYS A O 1
ATOM 635 N N . LYS A 1 78 ? -3.201 12.539 1.306 1 98.25 78 LYS A N 1
ATOM 636 C CA . LYS A 1 78 ? -4.016 12.125 0.166 1 98.25 78 LYS A CA 1
ATOM 637 C C . LYS A 1 78 ? -3.201 11.297 -0.822 1 98.25 78 LYS A C 1
ATOM 639 O O . LYS A 1 78 ? -3.688 10.297 -1.351 1 98.25 78 LYS A O 1
ATOM 644 N N . ALA A 1 79 ? -2.02 11.695 -1.082 1 98.44 79 ALA A N 1
ATOM 645 C CA . ALA A 1 79 ? -1.138 10.969 -1.994 1 98.44 79 ALA A CA 1
ATOM 646 C C . ALA A 1 79 ? -0.85 9.562 -1.479 1 98.44 79 ALA A C 1
ATOM 648 O O . ALA A 1 79 ? -0.86 8.602 -2.25 1 98.44 79 ALA A O 1
ATOM 649 N N . LEU A 1 80 ? -0.617 9.445 -0.212 1 98.31 80 LEU A N 1
ATOM 650 C CA . LEU A 1 80 ? -0.355 8.148 0.395 1 98.31 80 LEU A CA 1
ATOM 651 C C . LEU A 1 80 ? -1.587 7.25 0.313 1 98.31 80 LEU A C 1
ATOM 653 O O . LEU A 1 80 ? -1.47 6.047 0.067 1 98.31 80 LEU A O 1
ATOM 657 N N . GLU A 1 81 ? -2.723 7.805 0.524 1 98.31 81 GLU A N 1
ATOM 658 C CA . GLU A 1 81 ? -3.971 7.059 0.407 1 98.31 81 GLU A CA 1
ATOM 659 C C . GLU A 1 81 ? -4.16 6.52 -1.008 1 98.31 81 GLU A C 1
ATOM 661 O O . GLU A 1 81 ? -4.574 5.371 -1.191 1 98.31 81 GLU A O 1
ATOM 666 N N . ASN A 1 82 ? -3.834 7.352 -1.955 1 98.25 82 ASN A N 1
ATOM 667 C CA . ASN A 1 82 ? -3.932 6.914 -3.344 1 98.25 82 ASN A CA 1
ATOM 668 C C . ASN A 1 82 ? -2.949 5.785 -3.648 1 98.25 82 ASN A C 1
ATOM 670 O O . ASN A 1 82 ? -3.299 4.82 -4.328 1 98.25 82 ASN A O 1
ATOM 674 N N . ARG A 1 83 ? -1.783 5.91 -3.17 1 97.75 83 ARG A N 1
ATOM 675 C CA . ARG A 1 83 ? -0.781 4.863 -3.359 1 97.75 83 ARG A CA 1
ATOM 676 C C . ARG A 1 83 ? -1.222 3.559 -2.709 1 97.75 83 ARG A C 1
ATOM 678 O O . ARG A 1 83 ? -1.009 2.479 -3.266 1 97.75 83 ARG A O 1
A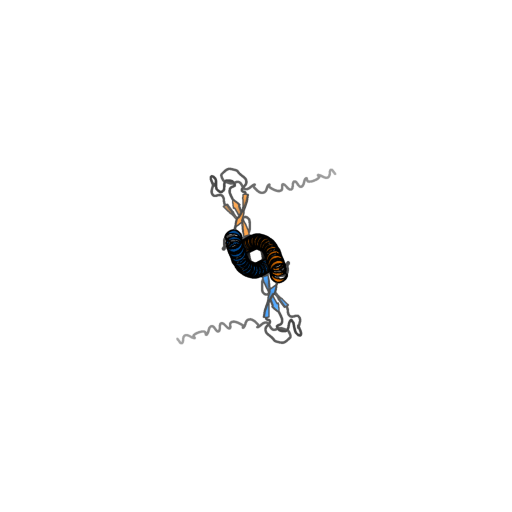TOM 685 N N . LEU A 1 84 ? -1.771 3.691 -1.598 1 97.31 84 LEU A N 1
ATOM 686 C CA . LEU A 1 84 ? -2.26 2.512 -0.891 1 97.31 84 LEU A CA 1
ATOM 687 C C . LEU A 1 84 ? -3.344 1.807 -1.696 1 97.31 84 LEU A C 1
ATOM 689 O O . LEU A 1 84 ? -3.342 0.578 -1.808 1 97.31 84 LEU A O 1
ATOM 693 N N . LYS A 1 85 ? -4.242 2.566 -2.23 1 97.12 85 LYS A N 1
ATOM 694 C CA . LYS A 1 85 ? -5.305 1.997 -3.053 1 97.12 85 LYS A CA 1
ATOM 695 C C . LYS A 1 85 ? -4.73 1.274 -4.27 1 97.12 85 LYS A C 1
ATOM 697 O O . LYS A 1 85 ? -5.16 0.168 -4.602 1 97.12 85 LYS A O 1
ATOM 702 N N . SER A 1 86 ? -3.803 1.896 -4.914 1 96.75 86 SER A N 1
ATOM 703 C CA . SER A 1 86 ? -3.16 1.307 -6.082 1 96.75 86 SER A CA 1
ATOM 704 C C . SER A 1 86 ? -2.467 -0.005 -5.73 1 96.75 86 SER A C 1
ATOM 706 O O . SER A 1 86 ? -2.586 -0.992 -6.461 1 96.75 86 SER A O 1
ATOM 708 N N . GLN A 1 87 ? -1.779 0.021 -4.609 1 95.69 87 GLN A N 1
ATOM 709 C CA . GLN A 1 87 ? -1.069 -1.18 -4.18 1 95.69 87 GLN A CA 1
ATOM 710 C C . GLN A 1 87 ? -2.045 -2.305 -3.844 1 95.69 87 GLN A C 1
ATOM 712 O O . GLN A 1 87 ? -1.761 -3.477 -4.098 1 95.69 87 GLN A O 1
ATOM 717 N N . GLU A 1 88 ? -3.129 -1.96 -3.318 1 94.94 88 GLU A N 1
ATOM 718 C CA . GLU A 1 88 ? -4.148 -2.957 -2.998 1 94.94 88 GLU A CA 1
ATOM 719 C C . GLU A 1 88 ? -4.699 -3.605 -4.262 1 94.94 88 GLU A C 1
ATOM 721 O O . GLU A 1 88 ? -4.938 -4.816 -4.293 1 94.94 88 GLU A O 1
ATOM 726 N N . ALA A 1 89 ? -4.938 -2.789 -5.258 1 95.69 89 ALA A N 1
ATOM 727 C CA . ALA A 1 89 ? -5.41 -3.32 -6.535 1 95.69 89 ALA A CA 1
ATOM 728 C C . ALA A 1 89 ? -4.391 -4.285 -7.137 1 95.69 89 ALA A C 1
ATOM 730 O O . ALA A 1 89 ? -4.754 -5.355 -7.633 1 95.69 89 ALA A O 1
ATOM 731 N N . GLU A 1 90 ? -3.16 -3.898 -7.055 1 94.31 90 GLU A N 1
ATOM 732 C CA . GLU A 1 90 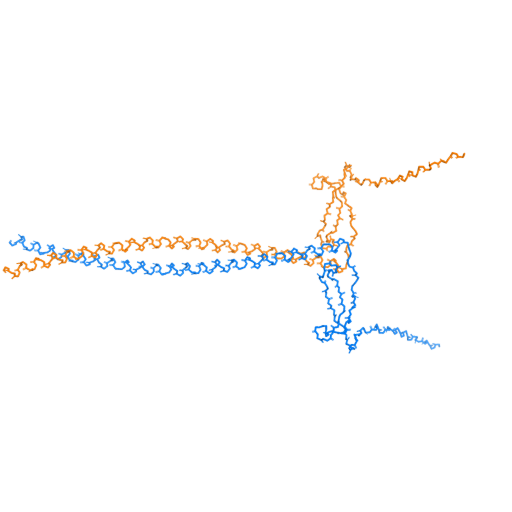? -2.086 -4.75 -7.555 1 94.31 90 GLU A CA 1
ATOM 733 C C . GLU A 1 90 ? -2.014 -6.062 -6.781 1 94.31 90 GLU A C 1
ATOM 735 O O . GLU A 1 90 ? -1.83 -7.129 -7.371 1 94.31 90 GLU A O 1
ATOM 740 N N . HIS A 1 91 ? -2.139 -5.906 -5.477 1 94.19 91 HIS A N 1
ATOM 741 C CA . HIS A 1 91 ? -2.137 -7.086 -4.613 1 94.19 91 HIS A CA 1
ATOM 742 C C . HIS A 1 91 ? -3.238 -8.062 -5.016 1 94.19 91 HIS A C 1
ATOM 744 O O . HIS A 1 91 ? -3.01 -9.273 -5.074 1 94.19 91 HIS A O 1
ATOM 750 N N . ARG A 1 92 ? -4.383 -7.574 -5.289 1 93.5 92 ARG A N 1
ATOM 751 C CA . ARG A 1 92 ? -5.5 -8.43 -5.676 1 93.5 92 ARG A CA 1
ATOM 752 C C . ARG A 1 92 ? -5.195 -9.18 -6.969 1 93.5 92 ARG A C 1
ATOM 754 O O . ARG A 1 92 ? -5.48 -10.375 -7.078 1 93.5 92 ARG A O 1
ATOM 761 N N . VAL A 1 93 ? -4.648 -8.484 -7.922 1 95.56 93 VAL A N 1
ATOM 762 C CA . VAL A 1 93 ? -4.328 -9.086 -9.211 1 95.56 93 VAL A CA 1
ATOM 763 C C . VAL A 1 93 ? -3.338 -10.227 -9.016 1 95.56 93 VAL A C 1
ATOM 765 O O . VAL A 1 93 ? -3.549 -11.336 -9.516 1 95.56 93 VAL A O 1
ATOM 768 N N . ILE A 1 94 ? -2.295 -9.969 -8.195 1 96.19 94 ILE A N 1
ATOM 769 C CA . ILE A 1 94 ? -1.243 -10.961 -8.008 1 96.19 94 ILE A CA 1
ATOM 770 C C . ILE A 1 94 ? -1.79 -12.148 -7.223 1 96.19 94 ILE A C 1
ATOM 772 O O . ILE A 1 94 ? -1.438 -13.297 -7.496 1 96.19 94 ILE A O 1
ATOM 776 N N . SER A 1 95 ? -2.547 -11.867 -6.316 1 95.5 95 SER A N 1
ATOM 777 C CA . SER A 1 95 ? -3.154 -12.938 -5.523 1 95.5 95 SER A CA 1
ATOM 778 C C . SER A 1 95 ? -4.031 -13.836 -6.387 1 95.5 95 SER A C 1
ATOM 780 O O . SER A 1 95 ? -3.988 -15.062 -6.254 1 95.5 95 SER A O 1
ATOM 782 N N . THR A 1 96 ? -4.844 -13.266 -7.215 1 96.12 96 THR A N 1
ATOM 783 C CA . THR A 1 96 ? -5.68 -14.039 -8.125 1 96.12 96 THR A CA 1
ATOM 784 C C . THR A 1 96 ? -4.82 -14.906 -9.047 1 96.12 96 THR A C 1
ATOM 786 O O . THR A 1 96 ? -5.129 -16.078 -9.273 1 96.12 96 THR A O 1
ATOM 789 N N . ARG A 1 97 ? -3.775 -14.344 -9.547 1 96.06 97 ARG A N 1
ATOM 790 C CA . ARG A 1 97 ? -2.855 -15.078 -10.406 1 96.06 97 ARG A CA 1
ATOM 791 C C . ARG A 1 97 ? -2.258 -16.281 -9.672 1 96.06 97 ARG A C 1
ATOM 793 O O . ARG A 1 97 ? -2.158 -17.375 -10.234 1 96.06 97 ARG A O 1
ATOM 800 N N . ALA A 1 98 ? -1.899 -16.047 -8.453 1 96.38 98 ALA A N 1
ATOM 801 C CA . ALA A 1 98 ? -1.339 -17.125 -7.652 1 96.38 98 ALA A CA 1
ATOM 802 C C . ALA A 1 98 ? -2.355 -18.25 -7.465 1 96.38 98 ALA A C 1
ATOM 804 O O . ALA A 1 98 ? -2.012 -19.438 -7.559 1 96.38 98 ALA A O 1
ATOM 805 N N . CYS A 1 99 ? -3.58 -17.906 -7.215 1 96.56 99 CYS A N 1
ATOM 806 C CA . CYS A 1 99 ? -4.641 -18.906 -7.051 1 96.56 99 CYS A CA 1
ATOM 807 C C . CYS A 1 99 ? -4.848 -19.703 -8.336 1 96.56 99 CYS A C 1
ATOM 809 O O . CYS A 1 99 ? -4.996 -20.922 -8.289 1 96.56 99 CYS A O 1
ATOM 811 N N . GLU A 1 100 ? -4.797 -19 -9.469 1 97.56 100 GLU A N 1
ATOM 812 C CA . GLU A 1 100 ? -4.934 -19.672 -10.758 1 97.56 100 GLU A CA 1
ATOM 813 C C . GLU A 1 100 ? -3.783 -20.641 -11.008 1 97.56 100 GLU A C 1
ATOM 815 O O . GLU A 1 100 ? -4 -21.766 -11.469 1 97.56 100 GLU A O 1
ATOM 820 N N . LEU A 1 101 ? -2.639 -20.188 -10.68 1 97.38 101 LEU A N 1
ATOM 821 C CA . LEU A 1 101 ? -1.467 -21.031 -10.867 1 97.38 101 LEU A CA 1
ATOM 822 C C . LEU A 1 101 ? -1.541 -22.266 -9.977 1 97.38 101 LEU A C 1
ATOM 824 O O . LEU A 1 101 ? -1.155 -23.359 -10.398 1 97.38 101 LEU A O 1
ATOM 828 N N . GLU A 1 102 ? -1.99 -22.125 -8.812 1 97.31 102 GLU A N 1
ATOM 829 C CA . GLU A 1 102 ? -2.17 -23.266 -7.906 1 97.31 102 GLU A CA 1
ATOM 830 C C . GLU A 1 102 ? -3.143 -24.281 -8.492 1 97.31 102 GLU A C 1
ATOM 832 O O . GLU A 1 102 ? -2.887 -25.484 -8.438 1 97.31 102 GLU A O 1
ATOM 837 N N . GLN A 1 103 ? -4.18 -23.797 -9.055 1 98.12 103 GLN A N 1
ATOM 838 C CA . GLN A 1 103 ? -5.16 -24.703 -9.656 1 98.12 103 GLN A CA 1
ATOM 839 C C . GLN A 1 103 ? -4.566 -25.438 -10.844 1 98.12 103 GLN A C 1
ATOM 841 O O . GLN A 1 103 ? -4.789 -26.641 -11.008 1 98.12 103 GLN A O 1
ATOM 846 N N . LYS A 1 104 ? -3.842 -24.734 -11.625 1 98.25 104 LYS A N 1
ATOM 847 C CA . LYS A 1 104 ? -3.191 -25.359 -12.766 1 98.25 104 LYS A CA 1
ATOM 848 C C . LYS A 1 104 ? -2.199 -26.438 -12.32 1 98.25 104 LYS A C 1
ATOM 850 O O . LYS A 1 104 ? -2.074 -27.484 -12.953 1 98.25 104 LYS A O 1
ATOM 855 N N . LEU A 1 105 ? -1.613 -26.141 -11.273 1 98.12 105 LEU A N 1
ATOM 856 C CA . LEU A 1 105 ? -0.653 -27.094 -10.742 1 98.12 105 LEU A CA 1
ATOM 857 C C . LEU A 1 105 ? -1.363 -28.344 -10.227 1 98.12 105 LEU A C 1
ATOM 859 O O . LEU A 1 105 ? -0.885 -29.469 -10.422 1 98.12 105 LEU A O 1
ATOM 863 N N . ILE A 1 106 ? -2.438 -28.141 -9.562 1 98.31 106 ILE A N 1
ATOM 864 C CA . ILE A 1 106 ? -3.225 -29.266 -9.078 1 98.31 106 ILE A CA 1
ATOM 865 C C . ILE A 1 106 ? -3.652 -30.141 -10.25 1 98.31 106 ILE A C 1
ATOM 867 O O . ILE A 1 106 ? -3.512 -31.359 -10.203 1 98.31 106 ILE A O 1
ATOM 871 N N . ASP A 1 107 ? -4.094 -29.531 -11.336 1 98.44 107 ASP A N 1
ATOM 872 C CA . ASP A 1 107 ? -4.516 -30.25 -12.539 1 98.44 107 ASP A CA 1
ATOM 873 C C . ASP A 1 107 ? -3.34 -30.984 -13.18 1 98.44 107 ASP A C 1
ATOM 875 O O . ASP A 1 107 ? -3.479 -32.125 -13.602 1 98.44 107 ASP A O 1
ATOM 879 N N . ALA A 1 108 ? -2.266 -30.328 -13.195 1 98.5 108 ALA A N 1
ATOM 880 C CA . ALA A 1 108 ? -1.078 -30.938 -13.789 1 98.5 108 ALA A CA 1
ATOM 881 C C . ALA A 1 108 ? -0.637 -32.156 -12.984 1 98.5 108 ALA A C 1
ATOM 883 O O . ALA A 1 108 ? -0.27 -33.188 -13.555 1 98.5 108 ALA A O 1
ATOM 884 N N . ASN A 1 109 ? -0.75 -32.031 -11.719 1 98.19 109 ASN A N 1
ATOM 885 C CA . ASN A 1 109 ? -0.369 -33.156 -10.859 1 98.19 109 ASN A CA 1
ATOM 886 C C . ASN A 1 109 ? -1.32 -34.312 -11.023 1 98.19 109 ASN A C 1
ATOM 888 O O . ASN A 1 109 ? -0.894 -35.469 -10.984 1 98.19 109 ASN A O 1
ATOM 892 N N . ALA A 1 110 ? -2.523 -34.094 -11.266 1 98.19 110 ALA A N 1
ATOM 893 C CA . ALA A 1 110 ? -3.498 -35.156 -11.531 1 98.19 110 ALA A CA 1
ATOM 894 C C . ALA A 1 110 ? -3.193 -35.844 -12.852 1 98.19 110 ALA A C 1
ATOM 896 O O . ALA A 1 110 ? -3.264 -37.094 -12.938 1 98.19 110 ALA A O 1
ATOM 897 N N . LYS A 1 111 ? -2.822 -35.125 -13.836 1 98.44 111 LYS A N 1
ATOM 898 C CA . LYS A 1 111 ? -2.459 -35.688 -15.141 1 98.44 111 LYS A CA 1
ATOM 899 C C . LYS A 1 111 ? -1.195 -36.531 -15.039 1 98.44 111 LYS A C 1
ATOM 901 O O . LYS A 1 111 ? -1.113 -37.594 -15.641 1 98.44 111 LYS A O 1
ATOM 906 N N . ILE A 1 112 ? -0.347 -36 -14.281 1 98.5 112 ILE A N 1
ATOM 907 C CA . ILE A 1 112 ? 0.896 -36.75 -14.086 1 98.5 112 ILE A CA 1
ATOM 908 C C . ILE A 1 112 ? 0.599 -38.094 -13.43 1 98.5 112 ILE A C 1
ATOM 910 O O . ILE A 1 112 ? 1.125 -39.125 -13.852 1 98.5 112 ILE A O 1
ATOM 914 N N . LYS A 1 113 ? -0.238 -38.125 -12.469 1 98 113 LYS A N 1
ATOM 915 C CA . LYS A 1 113 ? -0.606 -39.375 -11.789 1 98 113 LYS A CA 1
ATOM 916 C C . LYS A 1 113 ? -1.291 -40.344 -12.742 1 98 113 LYS A C 1
ATOM 918 O O . LYS A 1 113 ? -0.956 -41.531 -12.781 1 98 113 LYS A O 1
ATOM 923 N N . SER A 1 114 ? -2.115 -39.875 -13.57 1 98.12 114 SER A N 1
ATOM 924 C CA . SER A 1 114 ? -2.846 -40.688 -14.523 1 98.12 114 SER A CA 1
ATOM 925 C C . SER A 1 114 ? -1.907 -41.312 -15.562 1 98.12 114 SER A C 1
ATOM 927 O O . SER A 1 114 ? -1.979 -42.5 -15.844 1 98.12 114 SER A O 1
ATOM 929 N N . LEU A 1 115 ? -1.02 -40.5 -16 1 97.88 115 LEU A N 1
ATOM 930 C CA . LEU A 1 115 ? -0.092 -40.969 -17.031 1 97.88 115 LEU A CA 1
ATOM 931 C C . LEU A 1 115 ? 0.888 -41.969 -16.438 1 97.88 115 LEU A C 1
ATOM 933 O O . LEU A 1 115 ? 1.282 -42.938 -17.125 1 97.88 115 LEU A O 1
ATOM 937 N N . SER A 1 116 ? 1.213 -41.75 -15.203 1 97.62 116 SER A N 1
ATOM 938 C CA . SER A 1 116 ? 2.109 -42.688 -14.523 1 97.62 116 SER A CA 1
ATOM 939 C C . SER A 1 116 ? 1.451 -44.031 -14.336 1 97.62 116 SER A C 1
ATOM 941 O O . SER A 1 116 ? 2.078 -45.094 -14.57 1 97.62 116 SER A O 1
ATOM 943 N N . ILE A 1 117 ? 0.229 -44.062 -13.992 1 97.81 117 ILE A N 1
ATOM 944 C CA . ILE A 1 117 ? -0.516 -45.312 -13.82 1 97.81 117 ILE A CA 1
ATOM 945 C C . ILE A 1 117 ? -0.634 -46.031 -15.156 1 97.81 117 ILE A C 1
ATOM 947 O O . ILE A 1 117 ? -0.41 -47.25 -15.242 1 97.81 117 ILE A O 1
ATOM 951 N N . MET A 1 118 ? -0.865 -45.281 -16.203 1 97.75 118 MET A N 1
ATOM 952 C CA . MET A 1 118 ? -0.996 -45.875 -17.547 1 97.75 118 MET A CA 1
ATOM 953 C C . MET A 1 118 ? 0.325 -46.469 -18.016 1 97.75 118 MET A C 1
ATOM 955 O O . MET A 1 118 ? 0.345 -47.562 -18.578 1 97.75 118 MET A O 1
ATOM 959 N N . ASN A 1 119 ? 1.291 -45.719 -17.75 1 97.19 119 ASN A N 1
ATOM 960 C CA . ASN A 1 119 ? 2.609 -46.219 -18.109 1 97.19 119 ASN A CA 1
ATOM 961 C C . ASN A 1 119 ? 2.932 -47.531 -17.391 1 97.19 119 ASN A C 1
ATOM 963 O O . ASN A 1 119 ? 3.496 -48.469 -17.984 1 97.19 119 ASN A O 1
ATOM 967 N N . ASP A 1 120 ? 2.568 -47.656 -16.156 1 96.81 120 ASP A N 1
ATOM 968 C CA . ASP A 1 120 ? 2.789 -48.875 -15.383 1 96.81 120 ASP A CA 1
ATOM 969 C C . ASP A 1 120 ? 1.986 -50.062 -15.953 1 96.81 120 ASP A C 1
ATOM 971 O O . ASP A 1 120 ? 2.508 -51.156 -16.094 1 96.81 120 ASP A O 1
ATOM 975 N N . VAL A 1 121 ? 0.771 -49.812 -16.328 1 97.25 121 VAL A N 1
ATOM 976 C CA . VAL A 1 121 ? -0.111 -50.844 -16.875 1 97.25 121 VAL A CA 1
ATOM 977 C C . VAL A 1 121 ? 0.452 -51.312 -18.219 1 97.25 121 VAL A C 1
ATOM 979 O O . VAL A 1 121 ? 0.545 -52.531 -18.438 1 97.25 121 VAL A O 1
ATOM 982 N N . LEU A 1 122 ? 0.906 -50.406 -19.031 1 96.44 122 LEU A N 1
ATOM 983 C CA . LEU A 1 122 ? 1.44 -50.75 -20.328 1 96.44 122 LEU A CA 1
ATOM 984 C C . LEU A 1 122 ? 2.734 -51.531 -20.188 1 96.44 122 LEU A C 1
ATOM 986 O O . LEU A 1 122 ? 2.971 -52.5 -20.938 1 96.44 122 LEU A O 1
ATOM 990 N N . THR A 1 123 ? 3.504 -51.156 -19.203 1 95.44 123 THR A N 1
ATOM 991 C CA . THR A 1 123 ? 4.746 -51.875 -18.953 1 95.44 123 THR A CA 1
ATOM 992 C C . THR A 1 123 ? 4.461 -53.312 -18.5 1 95.44 123 THR A C 1
ATOM 994 O O . THR A 1 123 ? 5.117 -54.25 -18.953 1 95.44 123 THR A O 1
ATOM 997 N N . GLN A 1 124 ? 3.445 -53.562 -17.766 1 96 124 GLN A N 1
ATOM 998 C CA . GLN A 1 124 ? 3.082 -54.906 -17.281 1 96 124 GLN A CA 1
ATOM 999 C C . GLN A 1 124 ? 2.52 -55.75 -18.422 1 96 124 GLN A C 1
ATOM 1001 O O . GLN A 1 124 ? 2.863 -56.938 -18.547 1 96 124 GLN A O 1
ATOM 1006 N N . LYS A 1 125 ? 1.686 -55.156 -19.234 1 95.19 125 LYS A N 1
ATOM 1007 C CA . LYS A 1 125 ? 1.134 -55.875 -20.375 1 95.19 125 LYS A CA 1
ATOM 1008 C C . LYS A 1 125 ? 2.238 -56.312 -21.344 1 95.19 125 LYS A C 1
ATOM 1010 O O . LYS A 1 125 ? 2.221 -57.469 -21.828 1 95.19 125 LYS A O 1
ATOM 1015 N N . LEU A 1 126 ? 3.145 -55.375 -21.531 1 94.06 126 LEU A N 1
ATOM 1016 C CA . LEU A 1 126 ? 4.254 -55.719 -22.422 1 94.06 126 LEU A CA 1
ATOM 1017 C C . LEU A 1 126 ? 5.098 -56.844 -21.859 1 94.06 126 LEU A C 1
ATOM 1019 O O . LEU A 1 126 ? 5.527 -57.719 -22.594 1 94.06 126 LEU A O 1
ATOM 1023 N N . LYS A 1 127 ? 5.246 -56.812 -20.531 1 92.75 127 LYS A N 1
ATOM 1024 C CA . LYS A 1 127 ? 6.008 -57.875 -19.891 1 92.75 127 LYS A CA 1
ATOM 1025 C C . LYS A 1 127 ? 5.297 -59.219 -20.031 1 92.75 127 LYS A C 1
ATOM 1027 O O . LYS A 1 127 ? 5.926 -60.25 -20.328 1 92.75 127 LYS A O 1
ATOM 1032 N N . VAL A 1 128 ? 3.982 -59.25 -19.891 1 91.5 128 VAL A N 1
ATOM 1033 C CA . VAL A 1 128 ? 3.195 -60.469 -19.984 1 91.5 128 VAL A CA 1
ATOM 1034 C C . VAL A 1 128 ? 3.248 -61.031 -21.406 1 91.5 128 VAL A C 1
ATOM 1036 O O . VAL A 1 128 ? 3.479 -62.219 -21.594 1 91.5 128 VAL A O 1
ATOM 1039 N N . VAL A 1 129 ? 3.168 -60.156 -22.359 1 89.69 129 VAL A N 1
ATOM 1040 C CA . VAL A 1 129 ? 3.146 -60.562 -23.75 1 89.69 129 VAL A CA 1
ATOM 1041 C C . VAL A 1 129 ? 4.527 -61.094 -24.156 1 89.69 129 VAL A C 1
ATOM 1043 O O . VAL A 1 129 ? 4.645 -62.094 -24.859 1 89.69 129 VAL A O 1
ATOM 1046 N N . THR A 1 130 ? 5.496 -60.469 -23.594 1 87.31 130 THR A N 1
ATOM 1047 C CA . THR A 1 130 ? 6.859 -60.875 -23.906 1 87.31 130 THR A CA 1
ATOM 1048 C C . THR A 1 130 ? 7.172 -62.219 -23.25 1 87.31 130 THR A C 1
ATOM 1050 O O . THR A 1 130 ? 7.832 -63.094 -23.859 1 87.31 130 THR A O 1
ATOM 1053 N N . ASP A 1 131 ? 6.637 -62.406 -22.078 1 87.94 131 ASP A N 1
ATOM 1054 C CA . ASP A 1 131 ? 6.844 -63.688 -21.391 1 87.94 131 ASP A CA 1
ATOM 1055 C C . ASP A 1 131 ? 6.137 -64.812 -22.109 1 87.94 131 ASP A C 1
ATOM 1057 O O . ASP A 1 131 ? 6.68 -65.938 -22.234 1 87.94 131 ASP A O 1
ATOM 1061 N N . GLU A 1 132 ? 5.047 -64.625 -22.656 1 86.62 132 GLU A N 1
ATOM 1062 C CA . GLU A 1 132 ? 4.289 -65.625 -23.406 1 86.62 132 GLU A CA 1
ATOM 1063 C C . GLU A 1 132 ? 4.984 -65.938 -24.719 1 86.62 132 GLU A C 1
ATOM 1065 O O . GLU A 1 132 ? 5.027 -67.125 -25.109 1 86.62 132 GLU A O 1
ATOM 1070 N N . GLN A 1 133 ? 5.543 -65 -25.281 1 83.31 133 GLN A N 1
ATOM 1071 C CA . GLN A 1 133 ? 6.273 -65.25 -26.516 1 83.31 133 GLN A CA 1
ATOM 1072 C C . GLN A 1 133 ? 7.523 -66.062 -26.266 1 83.31 133 GLN A C 1
ATOM 1074 O O . GLN A 1 133 ? 7.828 -67 -27.047 1 83.31 133 GLN A O 1
ATOM 1079 N N . LEU A 1 134 ? 8.102 -65.812 -25.203 1 84.38 134 LEU A N 1
ATOM 1080 C CA . LEU A 1 134 ? 9.305 -66.562 -24.859 1 84.38 134 LEU A CA 1
ATOM 1081 C C . LEU A 1 134 ? 8.969 -68 -24.531 1 84.38 134 LEU A C 1
ATOM 1083 O O . LEU A 1 134 ? 9.711 -68.875 -24.891 1 84.38 134 LEU A O 1
ATOM 1087 N N . ARG A 1 135 ? 7.816 -68.312 -23.953 1 83.19 135 ARG A N 1
ATOM 1088 C CA . ARG A 1 135 ? 7.387 -69.625 -23.625 1 83.19 135 ARG A CA 1
ATOM 1089 C C . ARG A 1 135 ? 7.051 -70.438 -24.891 1 83.19 135 ARG A C 1
ATOM 1091 O O . ARG A 1 135 ? 7.43 -71.625 -25.016 1 83.19 135 ARG A O 1
ATOM 1098 N N . VAL A 1 136 ? 6.535 -69.812 -25.828 1 80.25 136 VAL A N 1
ATOM 1099 C CA . VAL A 1 136 ? 6.152 -70.5 -27.062 1 80.25 136 VAL A CA 1
ATOM 1100 C C . VAL A 1 136 ? 7.402 -70.812 -27.875 1 80.25 136 VAL A C 1
ATOM 1102 O O . VAL A 1 136 ? 7.504 -71.938 -28.438 1 80.25 136 VAL A O 1
ATOM 1105 N N . ILE A 1 137 ? 8.352 -69.875 -27.812 1 78.56 137 ILE A N 1
ATOM 1106 C CA . ILE A 1 137 ? 9.602 -70.125 -28.531 1 78.56 137 ILE A CA 1
ATOM 1107 C C . ILE A 1 137 ? 10.375 -71.25 -27.906 1 78.56 137 ILE A C 1
ATOM 1109 O O . ILE A 1 137 ? 10.914 -72.125 -28.625 1 78.56 137 ILE A O 1
ATOM 1113 N N . THR A 1 138 ? 10.25 -71.312 -26.625 1 83.69 138 THR A N 1
ATOM 1114 C CA . THR A 1 138 ? 10.953 -72.375 -25.938 1 83.69 138 THR A CA 1
ATOM 1115 C C . THR A 1 138 ? 10.281 -73.75 -26.172 1 83.69 138 THR A C 1
ATOM 1117 O O . THR A 1 138 ? 10.961 -74.75 -26.359 1 83.69 138 THR A O 1
ATOM 1120 N N . ILE A 1 139 ? 9.031 -73.75 -26.312 1 79.06 139 ILE A N 1
ATOM 1121 C CA . ILE A 1 139 ? 8.281 -75 -26.562 1 79.06 139 ILE A CA 1
ATOM 1122 C C . ILE A 1 139 ? 8.539 -75.5 -27.984 1 79.06 139 ILE A C 1
ATOM 1124 O O . ILE A 1 139 ? 8.766 -76.688 -28.203 1 79.06 139 ILE A O 1
ATOM 1128 N N . TYR A 1 140 ? 8.719 -74.625 -28.953 1 76.06 140 TYR A N 1
ATOM 1129 C CA . TYR A 1 140 ? 8.945 -75 -30.344 1 76.06 140 TYR A CA 1
ATOM 1130 C C . TYR A 1 140 ? 10.383 -75.5 -30.547 1 76.06 140 TYR A C 1
ATOM 1132 O O . TYR A 1 140 ? 10.633 -76.375 -31.344 1 76.06 140 TYR A O 1
ATOM 1140 N N . TRP A 1 141 ? 11.305 -74.938 -29.922 1 73.31 141 TRP A N 1
ATOM 1141 C CA . TRP A 1 141 ? 12.695 -75.312 -30.094 1 73.31 141 TRP A CA 1
ATOM 1142 C C . TRP A 1 141 ? 12.953 -76.688 -29.422 1 73.31 141 TRP A C 1
ATOM 1144 O O . TRP A 1 141 ? 13.836 -77.438 -29.859 1 73.31 141 TRP A O 1
ATOM 1154 N N . ASN A 1 142 ? 12.234 -76.938 -28.453 1 73.25 142 ASN A N 1
ATOM 1155 C CA . ASN A 1 142 ? 12.406 -78.25 -27.797 1 73.25 142 ASN A CA 1
ATOM 1156 C C . ASN A 1 142 ? 11.602 -79.375 -28.484 1 73.25 142 ASN A C 1
ATOM 1158 O O . ASN A 1 142 ? 11.672 -80.5 -28.094 1 73.25 142 ASN A O 1
ATOM 1162 N N . LEU A 1 143 ? 10.773 -79 -29.297 1 56.53 143 LEU A N 1
ATOM 1163 C CA . LEU A 1 143 ? 10.172 -80 -30.156 1 56.53 143 LEU A CA 1
ATOM 1164 C C . LEU A 1 143 ? 11 -80.188 -31.422 1 56.53 143 LEU A C 1
ATOM 1166 O O . LEU A 1 143 ? 11.547 -79.25 -31.969 1 56.53 143 LEU A O 1
ATOM 1170 N N . MET B 1 1 ? 20.75 79.375 -6.535 1 30.95 1 MET B N 1
ATOM 1171 C CA . MET B 1 1 ? 20.062 78.562 -5.52 1 30.95 1 MET B CA 1
ATOM 1172 C C . MET B 1 1 ? 20.312 77.062 -5.742 1 30.95 1 MET B C 1
ATOM 1174 O O . MET B 1 1 ? 19.828 76.5 -6.723 1 30.95 1 MET B O 1
ATOM 1178 N N . SER B 1 2 ? 21.5 76.5 -5.363 1 35.81 2 SER B N 1
ATOM 1179 C CA . SER B 1 2 ? 22.125 75.188 -5.414 1 35.81 2 SER B CA 1
ATOM 1180 C C . SER B 1 2 ? 21.328 74.125 -4.605 1 35.81 2 SER B C 1
ATOM 1182 O O . SER B 1 2 ? 21.109 74.312 -3.406 1 35.81 2 SER B O 1
ATOM 1184 N N . GLY B 1 3 ? 20.344 73.438 -5.105 1 32.09 3 GLY B N 1
ATOM 1185 C CA . GLY B 1 3 ? 19.516 72.438 -4.543 1 32.09 3 GLY B CA 1
ATOM 1186 C C . GLY B 1 3 ? 20.312 71.25 -3.963 1 32.09 3 GLY B C 1
ATOM 1187 O O . GLY B 1 3 ? 21.062 70.625 -4.684 1 32.09 3 GLY B O 1
ATOM 1188 N N . GLU B 1 4 ? 20.656 71.25 -2.668 1 39.78 4 GLU B N 1
ATOM 1189 C CA . GLU B 1 4 ? 21.312 70.25 -1.892 1 39.78 4 GLU B CA 1
ATOM 1190 C C . GLU B 1 4 ? 20.484 68.938 -1.916 1 39.78 4 GLU B C 1
ATOM 1192 O O . GLU B 1 4 ? 19.344 68.938 -1.468 1 39.78 4 GLU B O 1
ATOM 1197 N N . LEU B 1 5 ? 20.75 68.062 -2.898 1 39.66 5 LEU B N 1
ATOM 1198 C CA . LEU B 1 5 ? 20.234 66.688 -2.943 1 39.66 5 LEU B CA 1
ATOM 1199 C C . LEU B 1 5 ? 20.547 65.938 -1.65 1 39.66 5 LEU B C 1
ATOM 1201 O O . LEU B 1 5 ? 21.719 65.75 -1.306 1 39.66 5 LEU B O 1
ATOM 1205 N N . LYS B 1 6 ? 19.688 66 -0.624 1 42.19 6 LYS B N 1
ATOM 1206 C CA . LYS B 1 6 ? 19.719 65.188 0.588 1 42.19 6 LYS B CA 1
ATOM 1207 C C . LYS B 1 6 ? 19.828 63.719 0.251 1 42.19 6 LYS B C 1
ATOM 1209 O O . LYS B 1 6 ? 18.984 63.188 -0.472 1 42.19 6 LYS B O 1
ATOM 1214 N N . SER B 1 7 ? 21.031 63.156 0.238 1 42.12 7 SER B N 1
ATOM 1215 C CA . SER B 1 7 ? 21.297 61.719 0.219 1 42.12 7 SER B CA 1
ATOM 1216 C C . SER B 1 7 ? 20.547 61 1.332 1 42.12 7 SER B C 1
ATOM 1218 O O . SER B 1 7 ? 20.734 61.312 2.514 1 42.12 7 SER B O 1
ATOM 1220 N N . ILE B 1 8 ? 19.328 60.625 1.184 1 37.41 8 ILE B N 1
ATOM 1221 C CA . ILE B 1 8 ? 18.609 59.719 2.068 1 37.41 8 ILE B CA 1
ATOM 1222 C C . ILE B 1 8 ? 19.406 58.438 2.256 1 37.41 8 ILE B C 1
ATOM 1224 O O . ILE B 1 8 ? 19.516 57.625 1.333 1 37.41 8 ILE B O 1
ATOM 1228 N N . THR B 1 9 ? 20.625 58.406 2.873 1 39.97 9 THR B N 1
ATOM 1229 C CA . THR B 1 9 ? 21.281 57.188 3.314 1 39.97 9 THR B CA 1
ATOM 1230 C C . THR B 1 9 ? 20.359 56.344 4.168 1 39.97 9 THR B C 1
ATOM 1232 O O . THR B 1 9 ? 20.078 56.656 5.32 1 39.97 9 THR B O 1
ATOM 1235 N N . THR B 1 10 ? 19.234 55.938 3.732 1 41.72 10 THR B N 1
ATOM 1236 C CA . THR B 1 10 ? 18.531 54.906 4.484 1 41.72 10 THR B CA 1
ATOM 1237 C C . THR B 1 10 ? 19.469 53.75 4.832 1 41.72 10 THR B C 1
ATOM 1239 O O . THR B 1 10 ? 19.859 52.969 3.955 1 41.72 10 THR B O 1
ATOM 1242 N N . PHE B 1 11 ? 20.531 53.938 5.684 1 41.31 11 PHE B N 1
ATOM 1243 C CA . PHE B 1 11 ? 21.281 52.812 6.254 1 41.31 11 PHE B CA 1
ATOM 1244 C C . PHE B 1 11 ? 20.344 51.719 6.777 1 41.31 11 PHE B C 1
ATOM 1246 O O . PHE B 1 11 ? 19.625 51.938 7.754 1 41.31 11 PHE B O 1
ATOM 1253 N N . SER B 1 12 ? 19.719 50.969 5.977 1 46.09 12 SER B N 1
ATOM 1254 C CA . SER B 1 12 ? 19.172 49.75 6.512 1 46.09 12 SER B CA 1
ATOM 1255 C C . SER B 1 12 ? 20.125 49.094 7.492 1 46.09 12 SER B C 1
ATOM 1257 O O . SER B 1 12 ? 21.281 48.812 7.152 1 46.09 12 SER B O 1
ATOM 1259 N N . GLU B 1 13 ? 20.172 49.375 8.742 1 49.78 13 GLU B N 1
ATOM 1260 C CA . GLU B 1 13 ? 20.953 48.656 9.758 1 49.78 13 GLU B CA 1
ATOM 1261 C C . GLU B 1 13 ? 21.078 47.188 9.43 1 49.78 13 GLU B C 1
ATOM 1263 O O . GLU B 1 13 ? 20.078 46.531 9.055 1 49.78 13 GLU B O 1
ATOM 1268 N N . PRO B 1 14 ? 22.219 46.656 9.031 1 51 14 PRO B N 1
ATOM 1269 C CA . PRO B 1 14 ? 22.391 45.219 8.836 1 51 14 PRO B CA 1
ATOM 1270 C C . PRO B 1 14 ? 21.672 44.375 9.906 1 51 14 PRO B C 1
ATOM 1272 O O . PRO B 1 14 ? 21.672 44.75 11.078 1 51 14 PRO B O 1
ATOM 1275 N N . GLN B 1 15 ? 20.578 43.844 9.766 1 55.09 15 GLN B N 1
ATOM 1276 C CA . GLN B 1 15 ? 20.031 42.875 10.734 1 55.09 15 GLN B CA 1
ATOM 1277 C C . GLN B 1 15 ? 21.156 42.062 11.375 1 55.09 15 GLN B C 1
ATOM 1279 O O . GLN B 1 15 ? 22.094 41.656 10.688 1 55.09 15 GLN B O 1
ATOM 1284 N N . PRO B 1 16 ? 21.547 42.25 12.586 1 59.97 16 PRO B N 1
ATOM 1285 C CA . PRO B 1 16 ? 22.625 41.5 13.203 1 59.97 16 PRO B CA 1
ATOM 1286 C C . PRO B 1 16 ? 22.641 40.031 12.766 1 59.97 16 PRO B C 1
ATOM 1288 O O . PRO B 1 16 ? 21.578 39.375 12.719 1 59.97 16 PRO B O 1
ATOM 1291 N N . VAL B 1 17 ? 23.594 39.719 11.945 1 68.62 17 VAL B N 1
ATOM 1292 C CA . VAL B 1 17 ? 23.812 38.312 11.586 1 68.62 17 VAL B CA 1
ATOM 1293 C C . VAL B 1 17 ? 23.922 37.469 12.844 1 68.62 17 VAL B C 1
ATOM 1295 O O . VAL B 1 17 ? 24.734 37.75 13.727 1 68.62 17 VAL B O 1
ATOM 1298 N N . MET B 1 18 ? 22.953 36.719 13.203 1 82.06 18 MET B N 1
ATOM 1299 C CA . MET B 1 18 ? 22.938 35.812 14.352 1 82.06 18 MET B CA 1
ATOM 1300 C C . MET B 1 18 ? 24.016 34.75 14.219 1 82.06 18 MET B C 1
ATOM 1302 O O . MET B 1 18 ? 24.188 34.156 13.141 1 82.06 18 MET B O 1
ATOM 1306 N N . HIS B 1 19 ? 25.016 34.812 15.188 1 86.19 19 HIS B N 1
ATOM 1307 C CA . HIS B 1 19 ? 26.047 33.781 15.234 1 86.19 19 HIS B CA 1
ATOM 1308 C C . HIS B 1 19 ? 25.938 32.938 16.5 1 86.19 19 HIS B C 1
ATOM 1310 O O . HIS B 1 19 ? 25.469 33.438 17.531 1 86.19 19 HIS B O 1
ATOM 1316 N N . CYS B 1 20 ? 26.312 31.609 16.281 1 88.44 20 CYS B N 1
ATOM 1317 C CA . CYS B 1 20 ? 26.391 30.812 17.484 1 88.44 20 CYS B CA 1
ATOM 1318 C C . CYS B 1 20 ? 27.703 31.078 18.234 1 88.44 20 CYS B C 1
ATOM 1320 O O . CYS B 1 20 ? 28.406 32.031 17.938 1 88.44 20 CYS B O 1
ATOM 1322 N N . LYS B 1 21 ? 27.938 30.25 19.312 1 87.38 21 LYS B N 1
ATOM 1323 C CA . LYS B 1 21 ? 29.141 30.469 20.125 1 87.38 21 LYS B CA 1
ATOM 1324 C C . LYS B 1 21 ? 30.406 30.156 19.344 1 87.38 21 LYS B C 1
ATOM 1326 O O . LYS B 1 21 ? 31.5 30.609 19.703 1 87.38 21 LYS B O 1
ATOM 1331 N N . HIS B 1 22 ? 30.281 29.422 18.266 1 89.12 22 HIS B N 1
ATOM 1332 C CA . HIS B 1 22 ? 31.406 29.062 17.406 1 89.12 22 HIS B CA 1
ATOM 1333 C C . HIS B 1 22 ? 31.703 30.172 16.391 1 89.12 22 HIS B C 1
ATOM 1335 O O . HIS B 1 22 ? 32.688 30.094 15.672 1 89.12 22 HIS B O 1
ATOM 1341 N N . GLY B 1 23 ? 30.812 31.125 16.344 1 88.06 23 GLY B N 1
ATOM 1342 C CA . GLY B 1 23 ? 30.969 32.188 15.359 1 88.06 23 GLY B CA 1
ATOM 1343 C C . GLY B 1 23 ? 30.391 31.812 14 1 88.06 23 GLY B C 1
ATOM 1344 O O . GLY B 1 23 ? 30.688 32.5 13 1 88.06 23 GLY B O 1
ATOM 1345 N N . LEU B 1 24 ? 29.625 30.828 13.961 1 88.44 24 LEU B N 1
ATOM 1346 C CA . LEU B 1 24 ? 29.031 30.359 12.711 1 88.44 24 LEU B CA 1
ATOM 1347 C C . LEU B 1 24 ? 27.562 30.734 12.617 1 88.44 24 LEU B C 1
ATOM 1349 O O . LEU B 1 24 ? 26.891 30.891 13.641 1 88.44 24 LEU B O 1
ATOM 1353 N N . CYS B 1 25 ? 27.125 30.922 11.367 1 89.75 25 CYS B N 1
ATOM 1354 C CA . CYS B 1 25 ? 25.703 31.156 11.148 1 89.75 25 CYS B CA 1
ATOM 1355 C C . CYS B 1 25 ? 24.891 29.891 11.469 1 89.75 25 CYS B C 1
ATOM 1357 O O . CYS B 1 25 ? 25.219 28.812 10.992 1 89.75 25 CYS B O 1
ATOM 1359 N N . PRO B 1 26 ? 23.922 30.078 12.352 1 90.69 26 PRO B N 1
ATOM 1360 C CA . PRO B 1 26 ? 23.125 28.906 12.695 1 90.69 26 PRO B CA 1
ATOM 1361 C C . PRO B 1 26 ? 22.328 28.359 11.508 1 90.69 26 PRO B C 1
ATOM 1363 O O . PRO B 1 26 ? 22.141 29.062 10.508 1 90.69 26 PRO B O 1
ATOM 1366 N N . GLU B 1 27 ? 21.938 27.109 11.57 1 92 27 GLU B N 1
ATOM 1367 C CA . GLU B 1 27 ? 21.125 26.453 10.547 1 92 27 GLU B CA 1
ATOM 1368 C C . GLU B 1 27 ? 19.672 26.375 10.969 1 92 27 GLU B C 1
ATOM 1370 O O . GLU B 1 27 ? 19.359 26.297 12.164 1 92 27 GLU B O 1
ATOM 1375 N N . LEU B 1 28 ? 18.781 26.516 9.938 1 94.62 28 LEU B N 1
ATOM 1376 C CA . LEU B 1 28 ? 17.328 26.484 10.164 1 94.62 28 LEU B CA 1
ATOM 1377 C C . LEU B 1 28 ? 16.797 25.062 10.141 1 94.62 28 LEU B C 1
ATOM 1379 O O . LEU B 1 28 ? 17.016 24.328 9.172 1 94.62 28 LEU B O 1
ATOM 1383 N N . TYR B 1 29 ? 16.172 24.672 11.328 1 93.94 29 TYR B N 1
ATOM 1384 C CA . TYR B 1 29 ? 15.562 23.359 11.43 1 93.94 29 TYR B CA 1
ATOM 1385 C C . TYR B 1 29 ? 14.062 23.484 11.703 1 93.94 29 TYR B C 1
ATOM 1387 O O . TYR B 1 29 ? 13.578 24.547 12.078 1 93.94 29 TYR B O 1
ATOM 1395 N N . THR B 1 30 ? 13.375 22.344 11.43 1 96.75 30 THR B N 1
ATOM 1396 C CA . THR B 1 30 ? 11.945 22.297 11.734 1 96.75 30 THR B CA 1
ATOM 1397 C C . THR B 1 30 ? 11.68 21.312 12.867 1 96.75 30 THR B C 1
ATOM 1399 O O . THR B 1 30 ? 12.141 20.172 12.836 1 96.75 30 THR B O 1
ATOM 1402 N N . SER B 1 31 ? 11.023 21.734 13.938 1 97.25 31 SER B N 1
ATOM 1403 C CA . SER B 1 31 ? 10.625 20.875 15.039 1 97.25 31 SER B CA 1
ATOM 1404 C C . SER B 1 31 ? 9.367 20.078 14.695 1 97.25 31 SER B C 1
ATOM 1406 O O . SER B 1 31 ? 8.414 20.625 14.133 1 97.25 31 SER B O 1
ATOM 1408 N N . TRP B 1 32 ? 9.312 18.812 15.047 1 97.5 32 TRP B N 1
ATOM 1409 C CA . TRP B 1 32 ? 8.125 17.984 14.852 1 97.5 32 TRP B CA 1
ATOM 1410 C C . TRP B 1 32 ? 7.691 17.344 16.172 1 97.5 32 TRP B C 1
ATOM 1412 O O . TRP B 1 32 ? 6.953 16.344 16.156 1 97.5 32 TRP B O 1
ATOM 1422 N N . GLU B 1 33 ? 8.141 17.984 17.172 1 97.25 33 GLU B N 1
ATOM 1423 C CA . GLU B 1 33 ? 7.645 17.594 18.484 1 97.25 33 GLU B CA 1
ATOM 1424 C C . GLU B 1 33 ? 6.172 17.953 18.641 1 97.25 33 GLU B C 1
ATOM 1426 O O . GLU B 1 33 ? 5.715 18.969 18.125 1 97.25 33 GLU B O 1
ATOM 1431 N N . THR B 1 34 ? 5.457 17.234 19.438 1 97.56 34 THR B N 1
ATOM 1432 C CA . THR B 1 34 ? 4.023 17.406 19.641 1 97.56 34 THR B CA 1
ATOM 1433 C C . THR B 1 34 ? 3.709 18.828 20.109 1 97.56 34 THR B C 1
ATOM 1435 O O . THR B 1 34 ? 2.688 19.406 19.719 1 97.56 34 THR B O 1
ATOM 1438 N N . ASP B 1 35 ? 4.551 19.344 20.812 1 97.56 35 ASP B N 1
ATOM 1439 C CA . ASP B 1 35 ? 4.293 20.656 21.406 1 97.56 35 ASP B CA 1
ATOM 1440 C C . ASP B 1 35 ? 4.66 21.781 20.438 1 97.56 35 ASP B C 1
ATOM 1442 O O . ASP B 1 35 ? 4.18 22.906 20.578 1 97.56 35 ASP B O 1
ATOM 1446 N N . ASN B 1 36 ? 5.539 21.547 19.516 1 97.81 36 ASN B N 1
ATOM 1447 C CA . ASN B 1 36 ? 5.984 22.547 18.547 1 97.81 36 ASN B CA 1
ATOM 1448 C C . ASN B 1 36 ? 6.059 21.969 17.141 1 97.81 36 ASN B C 1
ATOM 1450 O O . ASN B 1 36 ? 7.113 22 16.5 1 97.81 36 ASN B O 1
ATOM 1454 N N . PRO B 1 37 ? 4.938 21.531 16.672 1 98.19 37 PRO B N 1
ATOM 1455 C CA . PRO B 1 37 ? 4.965 20.891 15.359 1 98.19 37 PRO B CA 1
ATOM 1456 C C . PRO B 1 37 ? 5.16 21.875 14.211 1 98.19 37 PRO B C 1
ATOM 1458 O O . PRO B 1 37 ? 4.406 22.844 14.086 1 98.19 37 PRO B O 1
ATOM 1461 N N . GLY B 1 38 ? 6.172 21.688 13.453 1 97.56 38 GLY B N 1
ATOM 1462 C CA . GLY B 1 38 ? 6.395 22.484 12.25 1 97.56 38 GLY B CA 1
ATOM 1463 C C . GLY B 1 38 ? 7.094 23.797 12.523 1 97.56 38 GLY B C 1
ATOM 1464 O O . GLY B 1 38 ? 7.375 24.562 11.602 1 97.56 38 GLY B O 1
ATOM 1465 N N . ARG B 1 39 ? 7.32 24.078 13.805 1 97.81 39 ARG B N 1
ATOM 1466 C CA . ARG B 1 39 ? 7.953 25.328 14.172 1 97.81 39 ARG B CA 1
ATOM 1467 C C . ARG B 1 39 ? 9.438 25.312 13.828 1 97.81 39 ARG B C 1
ATOM 1469 O O . ARG B 1 39 ? 10.141 24.344 14.125 1 97.81 39 ARG B O 1
ATOM 1476 N N . ARG B 1 40 ? 9.875 26.406 13.234 1 97.44 40 ARG B N 1
ATOM 1477 C CA . ARG B 1 40 ? 11.273 26.453 12.836 1 97.44 40 ARG B CA 1
ATOM 1478 C C . ARG B 1 40 ? 12.125 27.109 13.914 1 97.44 40 ARG B C 1
ATOM 1480 O O . ARG B 1 40 ? 11.648 27.969 14.656 1 97.44 40 ARG B O 1
ATOM 1487 N N . PHE B 1 41 ? 13.383 26.5 13.953 1 95.94 41 PHE B N 1
ATOM 1488 C CA . PHE B 1 41 ? 14.336 27.016 14.93 1 95.94 41 PHE B CA 1
ATOM 1489 C C . PHE B 1 41 ? 15.742 27.031 14.352 1 95.94 41 PHE B C 1
ATOM 1491 O O . PHE B 1 41 ? 16.047 26.266 13.438 1 95.94 41 PHE B O 1
ATOM 1498 N N . LEU B 1 42 ? 16.516 27.953 14.812 1 94.44 42 LEU B N 1
ATOM 1499 C CA . LEU B 1 42 ? 17.938 28.062 14.461 1 94.44 42 LEU B CA 1
ATOM 1500 C C . LEU B 1 42 ? 18.797 27.312 15.461 1 94.44 42 LEU B C 1
ATOM 1502 O O . LEU B 1 42 ? 18.562 27.375 16.672 1 94.44 42 LEU B O 1
ATOM 1506 N N . ARG B 1 43 ? 19.656 26.5 14.844 1 92.56 43 ARG B N 1
ATOM 1507 C CA . ARG B 1 43 ? 20.547 25.703 15.695 1 92.56 43 ARG B CA 1
ATOM 1508 C C . ARG B 1 43 ? 21.984 25.734 15.188 1 92.56 43 ARG B C 1
ATOM 1510 O O . ARG B 1 43 ? 22.219 26.016 14.008 1 92.56 43 ARG B O 1
ATOM 1517 N N . CYS B 1 44 ? 22.844 25.438 16.125 1 91.75 44 CYS B N 1
ATOM 1518 C CA . CYS B 1 44 ? 24.25 25.344 15.797 1 91.75 44 CYS B CA 1
ATOM 1519 C C . CYS B 1 44 ? 24.484 24.312 14.703 1 91.75 44 CYS B C 1
ATOM 1521 O O . CYS B 1 44 ? 23.906 23.219 14.727 1 91.75 44 CYS B O 1
ATOM 1523 N N . GLN B 1 45 ? 25.344 24.766 13.812 1 86.81 45 GLN B N 1
ATOM 1524 C CA . GLN B 1 45 ? 25.656 23.891 12.68 1 86.81 45 GLN B CA 1
ATOM 1525 C C . GLN B 1 45 ? 26.344 22.625 13.141 1 86.81 45 GLN B C 1
ATOM 1527 O O . GLN B 1 45 ? 26.25 21.578 12.484 1 86.81 45 GLN B O 1
ATOM 1532 N N . MET B 1 46 ? 27.031 22.75 14.125 1 83.06 46 MET B N 1
ATOM 1533 C CA . MET B 1 46 ? 27.766 21.609 14.641 1 83.06 46 MET B CA 1
ATOM 1534 C C . MET B 1 46 ? 26.891 20.781 15.578 1 83.06 46 MET B C 1
ATOM 1536 O O . MET B 1 46 ? 27.406 20.094 16.469 1 83.06 46 MET B O 1
ATOM 1540 N N . TRP B 1 47 ? 25.5 21 15.219 1 74.69 47 TRP B N 1
ATOM 1541 C CA . TRP B 1 47 ? 24.516 20.266 16 1 74.69 47 TRP B CA 1
ATOM 1542 C C . TRP B 1 47 ? 24.719 18.766 15.852 1 74.69 47 TRP B C 1
ATOM 1544 O O . TRP B 1 47 ? 25.031 18.281 14.758 1 74.69 47 TRP B O 1
ATOM 1554 N N . GLN B 1 48 ? 25.328 18.078 16.641 1 72.25 48 GLN B N 1
ATOM 1555 C CA . GLN B 1 48 ? 25.547 16.641 16.75 1 72.25 48 GLN B CA 1
ATOM 1556 C C . GLN B 1 48 ? 27.047 16.328 16.859 1 72.25 48 GLN B C 1
ATOM 1558 O O . GLN B 1 48 ? 27.422 15.172 17.078 1 72.25 48 GLN B O 1
ATOM 1563 N N . ARG B 1 49 ? 27.844 17.438 16.5 1 73.44 49 ARG B N 1
ATOM 1564 C CA . ARG B 1 49 ? 29.281 17.25 16.547 1 73.44 49 ARG B CA 1
ATOM 1565 C C . ARG B 1 49 ? 29.953 18.359 17.375 1 73.44 49 ARG B C 1
ATOM 1567 O O . ARG B 1 49 ? 30.703 19.156 16.828 1 73.44 49 ARG B O 1
ATOM 1574 N N . GLY B 1 50 ? 29.625 18.531 18.609 1 80.38 50 GLY B N 1
ATOM 1575 C CA . GLY B 1 50 ? 30.219 19.625 19.375 1 80.38 50 GLY B CA 1
ATOM 1576 C C . GLY B 1 50 ? 29.297 20.797 19.562 1 80.38 50 GLY B C 1
ATOM 1577 O O . GLY B 1 50 ? 29.672 21.938 19.281 1 80.38 50 GLY B O 1
ATOM 1578 N N . ASP B 1 51 ? 28.219 20.688 19.922 1 82.69 51 ASP B N 1
ATOM 1579 C CA . ASP B 1 51 ? 27.094 21.609 20.047 1 82.69 51 ASP B CA 1
ATOM 1580 C C . ASP B 1 51 ? 27.391 22.672 21.125 1 82.69 51 ASP B C 1
ATOM 1582 O O . ASP B 1 51 ? 27.953 22.359 22.172 1 82.69 51 ASP B O 1
ATOM 1586 N N . CYS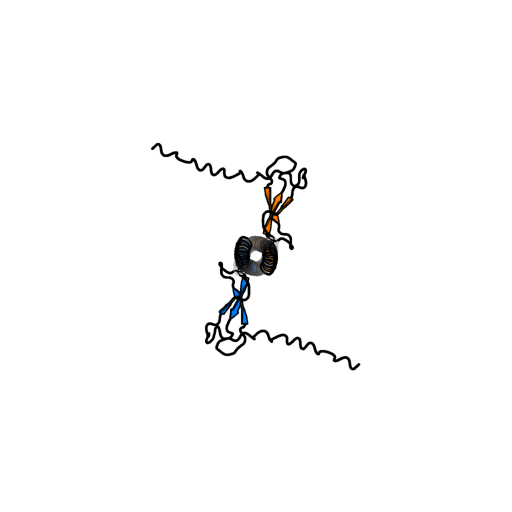 B 1 52 ? 27.281 23.922 20.734 1 90.25 52 CYS B N 1
ATOM 1587 C CA . CYS B 1 52 ? 27.484 24.984 21.703 1 90.25 52 CYS B CA 1
ATOM 1588 C C . CYS B 1 52 ? 26.203 25.297 22.453 1 90.25 52 CYS B C 1
ATOM 1590 O O . CYS B 1 52 ? 26.156 26.203 23.297 1 90.25 52 CYS B O 1
ATOM 1592 N N . GLY B 1 53 ? 25.062 24.656 22.031 1 88.62 53 GLY B N 1
ATOM 1593 C CA . GLY B 1 53 ? 23.781 24.781 22.719 1 88.62 53 GLY B CA 1
ATOM 1594 C C . GLY B 1 53 ? 22.922 25.906 22.172 1 88.62 53 GLY B C 1
ATOM 1595 O O . GLY B 1 53 ? 21.828 26.156 22.688 1 88.62 53 GLY B O 1
ATOM 1596 N N . PHE B 1 54 ? 23.516 26.547 21.109 1 92.31 54 PHE B N 1
ATOM 1597 C CA . PHE B 1 54 ? 22.734 27.609 20.516 1 92.31 54 PHE B CA 1
ATOM 1598 C C . PHE B 1 54 ? 21.438 27.078 19.922 1 92.31 54 PHE B C 1
ATOM 1600 O O . PHE B 1 54 ? 21.469 26.156 19.109 1 92.31 54 PHE B O 1
ATOM 1607 N N . CYS B 1 55 ? 20.266 27.594 20.438 1 93.19 55 CYS B N 1
ATOM 1608 C CA . CYS B 1 55 ? 18.953 27.234 19.922 1 93.19 55 CYS B CA 1
ATOM 1609 C C . CYS B 1 55 ? 17.953 28.391 20.094 1 93.19 55 CYS B C 1
ATOM 1611 O O . CYS B 1 55 ? 17.766 28.875 21.219 1 93.19 55 CYS B O 1
ATOM 1613 N N . GLN B 1 56 ? 17.484 28.844 18.906 1 94.06 56 GLN B N 1
ATOM 1614 C CA . GLN B 1 56 ? 16.531 29.938 18.953 1 94.06 56 GLN B CA 1
ATOM 1615 C C . GLN B 1 56 ? 15.359 29.688 18 1 94.06 56 GLN B C 1
ATOM 1617 O O . GLN B 1 56 ? 15.562 29.344 16.828 1 94.06 56 GLN B O 1
ATOM 1622 N N . TRP B 1 57 ? 14.172 29.984 18.594 1 95.62 57 TRP B N 1
ATOM 1623 C CA . TRP B 1 57 ? 12.992 29.812 17.75 1 95.62 57 TRP B CA 1
ATOM 1624 C C . TRP B 1 57 ? 12.961 30.875 16.656 1 95.62 57 TRP B C 1
ATOM 1626 O O . TRP B 1 57 ? 13.219 32.062 16.922 1 95.62 57 TRP B O 1
ATOM 1636 N N . PHE B 1 58 ? 12.781 30.359 15.484 1 95.12 58 PHE B N 1
ATOM 1637 C CA . PHE B 1 58 ? 12.672 31.219 14.312 1 95.12 58 PHE B CA 1
ATOM 1638 C C . PHE B 1 58 ? 11.227 31.656 14.094 1 95.12 58 PHE B C 1
ATOM 1640 O O . PHE B 1 58 ? 10.969 32.812 13.773 1 95.12 58 PHE B O 1
ATOM 1647 N N . ASP B 1 59 ? 10.266 30.766 14.312 1 96.56 59 ASP B N 1
ATOM 1648 C CA . ASP B 1 59 ? 8.836 31.016 14.156 1 96.56 59 ASP B CA 1
ATOM 1649 C C . ASP B 1 59 ? 8.156 31.203 15.516 1 96.56 59 ASP B C 1
ATOM 1651 O O . ASP B 1 59 ? 8.625 30.672 16.516 1 96.56 59 ASP B O 1
ATOM 1655 N N . PRO B 1 60 ? 7.016 32.031 15.398 1 95.44 60 PRO B N 1
ATOM 1656 C CA . PRO B 1 60 ? 6.184 32.031 16.609 1 95.44 60 PRO B CA 1
ATOM 1657 C C . PRO B 1 60 ? 5.562 30.641 16.875 1 95.44 60 PRO B C 1
ATOM 1659 O O . PRO B 1 60 ? 5.516 29.797 15.984 1 95.44 60 PRO B O 1
ATOM 1662 N N . GLU B 1 61 ? 5.164 30.531 18.172 1 96.56 61 GLU B N 1
ATOM 1663 C CA . GLU B 1 61 ? 4.539 29.266 18.547 1 96.56 61 GLU B CA 1
ATOM 1664 C C . GLU B 1 61 ? 3.209 29.078 17.828 1 96.56 61 GLU B C 1
ATOM 1666 O O . GLU B 1 61 ? 2.438 30.016 17.672 1 96.56 61 GLU B O 1
ATOM 1671 N N . ILE B 1 62 ? 2.982 27.938 17.391 1 96.94 62 ILE B N 1
ATOM 1672 C CA . ILE B 1 62 ? 1.684 27.562 16.844 1 96.94 62 ILE B CA 1
ATOM 1673 C C . ILE B 1 62 ? 0.78 27.047 17.953 1 96.94 62 ILE B C 1
ATOM 1675 O O . ILE B 1 62 ? 1.154 26.125 18.688 1 96.94 62 ILE B O 1
ATOM 1679 N N . VAL B 1 63 ? -0.376 27.656 18.109 1 95.88 63 VAL B N 1
ATOM 1680 C CA . VAL B 1 63 ? -1.221 27.297 19.234 1 95.88 63 VAL B CA 1
ATOM 1681 C C . VAL B 1 63 ? -2.625 26.953 18.75 1 95.88 63 VAL B C 1
ATOM 1683 O O . VAL B 1 63 ? -2.982 27.234 17.609 1 95.88 63 VAL B O 1
ATOM 1686 N N . GLY B 1 64 ? -3.348 26.156 19.578 1 95.38 64 GLY B N 1
ATOM 1687 C CA . GLY B 1 64 ? -4.762 25.922 19.328 1 95.38 64 GLY B CA 1
ATOM 1688 C C . GLY B 1 64 ? -5.016 24.922 18.219 1 95.38 64 GLY B C 1
ATOM 1689 O O . GLY B 1 64 ? -4.344 23.891 18.141 1 95.38 64 GLY B O 1
ATOM 1690 N N . ARG B 1 65 ? -5.996 25.25 17.516 1 96.31 65 ARG B N 1
ATOM 1691 C CA . ARG B 1 65 ? -6.535 24.328 16.516 1 96.31 65 ARG B CA 1
ATOM 1692 C C . ARG B 1 65 ? -5.488 23.969 15.469 1 96.31 65 ARG B C 1
ATOM 1694 O O . ARG B 1 65 ? -5.324 22.797 15.117 1 96.31 65 ARG B O 1
ATOM 1701 N N . PRO B 1 66 ? -4.738 25.016 14.961 1 97.5 66 PRO B N 1
ATOM 1702 C CA . PRO B 1 66 ? -3.725 24.641 13.969 1 97.5 66 PRO B CA 1
ATOM 1703 C C . PRO B 1 66 ? -2.719 23.641 14.508 1 97.5 66 PRO B C 1
ATOM 1705 O O . PRO B 1 66 ? -2.316 22.719 13.789 1 97.5 66 PRO B O 1
ATOM 1708 N N . LYS B 1 67 ? -2.328 23.781 15.742 1 97.88 67 LYS B N 1
ATOM 1709 C CA . LYS B 1 67 ? -1.397 22.844 16.359 1 97.88 67 LYS B CA 1
ATOM 1710 C C . LYS B 1 67 ? -1.983 21.438 16.391 1 97.88 67 LYS B C 1
ATOM 1712 O O . LYS B 1 67 ? -1.308 20.469 16.031 1 97.88 67 LYS B O 1
ATOM 1717 N N . GLU B 1 68 ? -3.182 21.391 16.828 1 97.75 68 GLU B N 1
ATOM 1718 C CA . GLU B 1 68 ? -3.873 20.109 16.906 1 97.75 68 GLU B CA 1
ATOM 1719 C C . GLU B 1 68 ? -3.957 19.438 15.539 1 97.75 68 GLU B C 1
ATOM 1721 O O . GLU B 1 68 ? -3.719 18.234 15.414 1 97.75 68 GLU B O 1
ATOM 1726 N N . LEU B 1 69 ? -4.301 20.188 14.531 1 98.38 69 LEU B N 1
ATOM 1727 C CA . LEU B 1 69 ? -4.488 19.656 13.188 1 98.38 69 LEU B CA 1
ATOM 1728 C C . LEU B 1 69 ? -3.164 19.156 12.609 1 98.38 69 LEU B C 1
ATOM 1730 O O . LEU B 1 69 ? -3.115 18.109 11.984 1 98.38 69 LEU B O 1
ATOM 1734 N N . ILE B 1 70 ? -2.131 19.906 12.789 1 98.69 70 ILE B N 1
ATOM 1735 C CA . ILE B 1 70 ? -0.821 19.516 12.281 1 98.69 70 ILE B CA 1
ATOM 1736 C C . ILE B 1 70 ? -0.407 18.188 12.914 1 98.69 70 ILE B C 1
ATOM 1738 O O . ILE B 1 70 ? 0.026 17.266 12.219 1 98.69 70 ILE B O 1
ATOM 1742 N N . ASN B 1 71 ? -0.593 18.062 14.234 1 98.69 71 ASN B N 1
ATOM 1743 C CA . ASN B 1 71 ? -0.246 16.828 14.922 1 98.69 71 ASN B CA 1
ATOM 1744 C C . ASN B 1 71 ? -1.083 15.656 14.414 1 98.69 71 ASN B C 1
ATOM 1746 O O . ASN B 1 71 ? -0.557 14.562 14.18 1 98.69 71 ASN B O 1
ATOM 1750 N N . ARG B 1 72 ? -2.311 15.898 14.25 1 98.56 72 ARG B N 1
ATOM 1751 C CA . ARG B 1 72 ? -3.213 14.852 13.789 1 98.56 72 ARG B CA 1
ATOM 1752 C C . ARG B 1 72 ? -2.854 14.391 12.383 1 98.56 72 ARG B C 1
ATOM 1754 O O . ARG B 1 72 ? -2.771 13.195 12.109 1 98.56 72 ARG B O 1
ATOM 1761 N N . LEU B 1 73 ? -2.652 15.352 11.492 1 98.5 73 LEU B N 1
ATOM 1762 C CA . LEU B 1 73 ? -2.326 15.031 10.109 1 98.5 73 LEU B CA 1
ATOM 1763 C C . LEU B 1 73 ? -0.99 14.305 10.016 1 98.5 73 LEU B C 1
ATOM 1765 O O . LEU B 1 73 ? -0.834 13.383 9.211 1 98.5 73 LEU B O 1
ATOM 1769 N N . ARG B 1 74 ? -0.081 14.727 10.812 1 98.5 74 ARG B N 1
ATOM 1770 C CA . ARG B 1 74 ? 1.222 14.062 10.828 1 98.5 74 ARG B CA 1
ATOM 1771 C C . ARG B 1 74 ? 1.098 12.617 11.297 1 98.5 74 ARG B C 1
ATOM 1773 O O . ARG B 1 74 ? 1.698 11.719 10.711 1 98.5 74 ARG B O 1
ATOM 1780 N N . SER B 1 75 ? 0.343 12.391 12.336 1 98.5 75 SER B N 1
ATOM 1781 C CA . SER B 1 75 ? 0.124 11.039 12.836 1 98.5 75 SER B CA 1
ATOM 1782 C C . SER B 1 75 ? -0.547 10.156 11.789 1 98.5 75 SER B C 1
ATOM 1784 O O . SER B 1 75 ? -0.171 9 11.609 1 98.5 75 SER B O 1
ATOM 1786 N N . GLN B 1 76 ? -1.481 10.711 11.086 1 98.5 76 GLN B N 1
ATOM 1787 C CA . GLN B 1 76 ? -2.186 9.969 10.039 1 98.5 76 GLN B CA 1
ATOM 1788 C C . GLN B 1 76 ? -1.25 9.625 8.883 1 98.5 76 GLN B C 1
ATOM 1790 O O . GLN B 1 76 ? -1.301 8.516 8.352 1 98.5 76 GLN B O 1
ATOM 1795 N N . LYS B 1 77 ? -0.533 10.633 8.57 1 98.62 77 LYS B N 1
ATOM 1796 C CA . LYS B 1 77 ? 0.456 10.391 7.523 1 98.62 77 LYS B CA 1
ATOM 1797 C C . LYS B 1 77 ? 1.389 9.242 7.902 1 98.62 77 LYS B C 1
ATOM 1799 O O . LYS B 1 77 ? 1.646 8.352 7.09 1 98.62 77 LYS B O 1
ATOM 1804 N N . LYS B 1 78 ? 1.857 9.289 9.125 1 98.25 78 LYS B N 1
ATOM 1805 C CA . LYS B 1 78 ? 2.762 8.25 9.602 1 98.25 78 LYS B CA 1
ATOM 1806 C C . LYS B 1 78 ? 2.084 6.883 9.586 1 98.25 78 LYS B C 1
ATOM 1808 O O . LYS B 1 78 ? 2.697 5.883 9.203 1 98.25 78 LYS B O 1
ATOM 1813 N N . ALA B 1 79 ? 0.883 6.824 9.992 1 98.44 79 ALA B N 1
ATOM 1814 C CA . ALA B 1 79 ? 0.124 5.574 10 1 98.44 79 ALA B CA 1
ATOM 1815 C C . ALA B 1 79 ? -0.04 5.02 8.594 1 98.44 79 ALA B C 1
ATOM 1817 O O . ALA B 1 79 ? 0.108 3.814 8.375 1 98.44 79 ALA B O 1
ATOM 1818 N N . LEU B 1 80 ? -0.32 5.871 7.66 1 98.38 80 LEU B N 1
ATOM 1819 C CA . LEU B 1 80 ? -0.476 5.457 6.27 1 98.38 80 LEU B CA 1
ATOM 1820 C C . LEU B 1 80 ? 0.843 4.941 5.707 1 98.38 80 LEU B C 1
ATOM 1822 O O . LEU B 1 80 ? 0.862 3.963 4.953 1 98.38 80 LEU B O 1
ATOM 1826 N N . GLU B 1 81 ? 1.891 5.582 6.035 1 98.31 81 GLU B N 1
ATOM 1827 C CA . GLU B 1 81 ? 3.213 5.137 5.605 1 98.31 81 GLU B CA 1
ATOM 1828 C C . GLU B 1 81 ? 3.525 3.742 6.137 1 98.31 81 GLU B C 1
ATOM 1830 O O . GLU B 1 81 ? 4.062 2.902 5.414 1 98.31 81 GLU B O 1
ATOM 1835 N N . ASN B 1 82 ? 3.172 3.533 7.375 1 98.25 82 ASN B N 1
ATOM 1836 C CA . ASN B 1 82 ? 3.383 2.215 7.961 1 98.25 82 ASN B CA 1
ATOM 1837 C C . ASN B 1 82 ? 2.537 1.15 7.266 1 98.25 82 ASN B C 1
ATOM 1839 O O . ASN B 1 82 ? 3.014 0.046 7.004 1 98.25 82 ASN B O 1
ATOM 1843 N N . ARG B 1 83 ? 1.343 1.474 6.984 1 97.75 83 ARG B N 1
ATOM 1844 C CA . ARG B 1 83 ? 0.465 0.549 6.277 1 97.75 83 ARG B CA 1
ATOM 1845 C C . ARG B 1 83 ? 1.008 0.238 4.887 1 97.75 83 ARG B C 1
ATOM 1847 O O . ARG B 1 83 ? 0.935 -0.904 4.426 1 97.75 83 ARG B O 1
ATOM 1854 N N . LEU B 1 84 ? 1.475 1.221 4.281 1 97.38 84 LEU B N 1
ATOM 1855 C CA . LEU B 1 84 ? 2.049 1.039 2.953 1 97.38 84 LEU B CA 1
ATOM 1856 C C . LEU B 1 84 ? 3.238 0.087 3 1 97.38 84 LEU B C 1
ATOM 1858 O O . LEU B 1 84 ? 3.369 -0.793 2.146 1 97.38 84 LEU B O 1
ATOM 1862 N N . LYS B 1 85 ? 4.09 0.271 3.971 1 97.12 85 LYS B N 1
ATOM 1863 C CA . LYS B 1 85 ? 5.246 -0.608 4.129 1 97.12 85 LYS B CA 1
ATOM 1864 C C . LYS B 1 85 ? 4.809 -2.053 4.352 1 97.12 85 LYS B C 1
ATOM 1866 O O . LYS B 1 85 ? 5.367 -2.975 3.754 1 97.12 85 LYS B O 1
ATOM 1871 N N . SER B 1 86 ? 3.855 -2.238 5.199 1 96.75 86 SER B N 1
ATOM 1872 C CA . SER B 1 86 ? 3.334 -3.57 5.488 1 96.75 86 SER B CA 1
ATOM 1873 C C . SER B 1 86 ? 2.764 -4.227 4.234 1 96.75 86 SER B C 1
ATOM 1875 O O . SER B 1 86 ? 3.018 -5.402 3.975 1 96.75 86 SER B O 1
ATOM 1877 N N . GLN B 1 87 ? 2.018 -3.438 3.48 1 95.69 87 GLN B N 1
ATOM 1878 C CA . GLN B 1 87 ? 1.418 -3.963 2.26 1 95.69 87 GLN B CA 1
ATOM 1879 C C . GLN B 1 87 ? 2.488 -4.336 1.238 1 95.69 87 GLN B C 1
ATOM 1881 O O . GLN B 1 87 ? 2.34 -5.32 0.508 1 95.69 87 GLN B O 1
ATOM 1886 N N . GLU B 1 88 ? 3.492 -3.596 1.204 1 94.94 88 GLU B N 1
ATOM 1887 C CA . GLU B 1 88 ? 4.59 -3.893 0.291 1 94.94 88 GLU B CA 1
ATOM 1888 C C . GLU B 1 88 ? 5.27 -5.211 0.652 1 94.94 88 GLU B C 1
ATOM 1890 O O . GLU B 1 88 ? 5.629 -5.992 -0.23 1 94.94 88 GLU B O 1
ATOM 1895 N N . ALA B 1 89 ? 5.477 -5.41 1.932 1 95.69 89 ALA B N 1
ATOM 1896 C CA . ALA B 1 89 ? 6.062 -6.672 2.385 1 95.69 89 ALA B CA 1
ATOM 1897 C C . ALA B 1 89 ? 5.176 -7.855 2.004 1 95.69 89 ALA B C 1
ATOM 1899 O O . ALA B 1 89 ? 5.672 -8.883 1.538 1 95.69 89 ALA B O 1
ATOM 1900 N N . GLU B 1 90 ? 3.904 -7.672 2.174 1 94.31 90 GLU B N 1
ATOM 1901 C CA . GLU B 1 90 ? 2.949 -8.719 1.81 1 94.31 90 GLU B CA 1
ATOM 1902 C C . GLU B 1 90 ? 2.975 -8.992 0.309 1 94.31 90 GLU B C 1
ATOM 1904 O O . GLU B 1 90 ? 2.932 -10.141 -0.118 1 94.31 90 GLU B O 1
ATOM 1909 N N . HIS B 1 91 ? 3.016 -7.891 -0.419 1 94.31 91 HIS B N 1
ATOM 1910 C CA . HIS B 1 91 ? 3.096 -8.008 -1.871 1 94.31 91 HIS B CA 1
ATOM 1911 C C . HIS B 1 91 ? 4.312 -8.828 -2.293 1 94.31 91 HIS B C 1
ATOM 1913 O O . HIS B 1 91 ? 4.215 -9.672 -3.184 1 94.31 91 HIS B O 1
ATOM 1919 N N . ARG B 1 92 ? 5.406 -8.594 -1.695 1 93.56 92 ARG B N 1
ATOM 1920 C CA . ARG B 1 92 ? 6.629 -9.32 -2.031 1 93.56 92 ARG B CA 1
ATOM 1921 C C . ARG B 1 92 ? 6.465 -10.812 -1.777 1 93.56 92 ARG B C 1
ATOM 1923 O O . ARG B 1 92 ? 6.879 -11.641 -2.596 1 93.56 92 ARG B O 1
ATOM 1930 N N . VAL B 1 93 ? 5.891 -11.148 -0.646 1 95.56 93 VAL B N 1
ATOM 1931 C CA . VAL B 1 93 ? 5.695 -12.547 -0.277 1 95.56 93 VAL B CA 1
ATOM 1932 C C . VAL B 1 93 ? 4.824 -13.234 -1.32 1 95.56 93 VAL B C 1
ATOM 1934 O O . VAL B 1 93 ? 5.172 -14.312 -1.819 1 95.56 93 VAL B O 1
ATOM 1937 N N . ILE B 1 94 ? 3.721 -12.57 -1.722 1 96.19 94 ILE B N 1
ATOM 1938 C CA . ILE B 1 94 ? 2.77 -13.172 -2.648 1 96.19 94 ILE B CA 1
ATOM 1939 C C . ILE B 1 94 ? 3.402 -13.289 -4.035 1 96.19 94 ILE B C 1
ATOM 1941 O O . ILE B 1 94 ? 3.188 -14.273 -4.742 1 96.19 94 ILE B O 1
ATOM 1945 N N . SER B 1 95 ? 4.078 -12.344 -4.371 1 95.56 95 SER B N 1
ATOM 1946 C CA . SER B 1 95 ? 4.754 -12.367 -5.664 1 95.56 95 SER B CA 1
ATOM 1947 C C . SER B 1 95 ? 5.762 -13.508 -5.742 1 95.56 95 SER B C 1
ATOM 1949 O O . SER B 1 95 ? 5.844 -14.203 -6.758 1 95.56 95 SER B O 1
ATOM 1951 N N . THR B 1 96 ? 6.562 -13.672 -4.73 1 96.06 96 THR B N 1
ATOM 1952 C CA . THR B 1 96 ? 7.516 -14.773 -4.688 1 96.06 96 THR B CA 1
ATOM 1953 C C . THR B 1 96 ? 6.797 -16.109 -4.781 1 96.06 96 THR B C 1
ATOM 1955 O O . THR B 1 96 ? 7.238 -17.016 -5.504 1 96.06 96 THR B O 1
ATOM 1958 N N . ARG B 1 97 ? 5.727 -16.25 -4.09 1 96.06 97 ARG B N 1
ATOM 1959 C CA . ARG B 1 97 ? 4.93 -17.469 -4.133 1 96.06 97 ARG B CA 1
ATOM 1960 C C . ARG B 1 97 ? 4.43 -17.75 -5.547 1 96.06 97 ARG B C 1
ATOM 1962 O O . ARG B 1 97 ? 4.469 -18.891 -6.016 1 96.06 97 ARG B O 1
ATOM 1969 N N . ALA B 1 98 ? 3.975 -16.703 -6.176 1 96.44 98 ALA B N 1
ATOM 1970 C CA . ALA B 1 98 ? 3.492 -16.859 -7.543 1 96.44 98 ALA B CA 1
ATOM 1971 C C . ALA B 1 98 ? 4.609 -17.328 -8.469 1 96.44 98 ALA B C 1
ATOM 1973 O O . ALA B 1 98 ? 4.398 -18.203 -9.32 1 96.44 98 ALA B O 1
ATOM 1974 N N . CYS B 1 99 ? 5.781 -16.812 -8.32 1 96.5 99 CYS B N 1
ATOM 1975 C CA . CYS B 1 99 ? 6.934 -17.203 -9.125 1 96.5 99 CYS B CA 1
ATOM 1976 C C . CYS B 1 99 ? 7.285 -18.656 -8.891 1 96.5 99 CYS B C 1
ATOM 1978 O O . CYS B 1 99 ? 7.555 -19.406 -9.836 1 96.5 99 CYS B O 1
ATOM 1980 N N . GLU B 1 100 ? 7.223 -19.078 -7.621 1 97.56 100 GLU B N 1
ATOM 1981 C CA . GLU B 1 100 ? 7.488 -20.484 -7.277 1 97.56 100 GLU B CA 1
ATOM 1982 C C . GLU B 1 100 ? 6.461 -21.406 -7.91 1 97.56 100 GLU B C 1
ATOM 1984 O O . GLU B 1 100 ? 6.816 -22.453 -8.445 1 97.56 100 GLU B O 1
ATOM 1989 N N . LEU B 1 101 ? 5.254 -21 -7.84 1 97.31 101 LEU B N 1
ATOM 1990 C CA . LEU B 1 101 ? 4.188 -21.812 -8.414 1 97.31 101 LEU B CA 1
ATOM 1991 C C . LEU B 1 101 ? 4.348 -21.922 -9.93 1 97.31 101 LEU B C 1
ATOM 1993 O O . LEU B 1 101 ? 4.098 -22.984 -10.5 1 97.31 101 LEU B O 1
ATOM 1997 N N . GLU B 1 102 ? 4.73 -20.906 -10.555 1 97.38 102 GLU B N 1
ATOM 1998 C CA . GLU B 1 102 ? 4.984 -20.922 -11.992 1 97.38 102 GLU B CA 1
ATOM 1999 C C . GLU B 1 102 ? 6.086 -21.922 -12.344 1 97.38 102 GLU B C 1
ATOM 2001 O O . GLU B 1 102 ? 5.953 -22.688 -13.297 1 97.38 102 GLU B O 1
ATOM 2006 N N . GLN B 1 103 ? 7.102 -21.938 -11.562 1 98.12 103 GLN B N 1
ATOM 2007 C CA . GLN B 1 103 ? 8.195 -22.859 -11.797 1 98.12 103 GLN B CA 1
ATOM 2008 C C . GLN B 1 103 ? 7.742 -24.312 -11.617 1 98.12 103 GLN B C 1
ATOM 2010 O O . GLN B 1 103 ? 8.094 -25.188 -12.414 1 98.12 103 GLN B O 1
ATOM 2015 N N . LYS B 1 104 ? 6.984 -24.516 -10.602 1 98.25 104 LYS B N 1
ATOM 2016 C CA . LYS B 1 104 ? 6.461 -25.859 -10.367 1 98.25 104 LYS B CA 1
ATOM 2017 C C . LYS B 1 104 ? 5.566 -26.312 -11.523 1 98.25 104 LYS B C 1
ATOM 2019 O O . LYS B 1 104 ? 5.578 -27.484 -11.906 1 98.25 104 LYS B O 1
ATOM 2024 N N . LEU B 1 105 ? 4.898 -25.375 -12.016 1 98.12 105 LEU B N 1
ATOM 2025 C CA . LEU B 1 105 ? 4.023 -25.703 -13.141 1 98.12 105 LEU B CA 1
ATOM 2026 C C . LEU B 1 105 ? 4.836 -26.031 -14.391 1 98.12 105 LEU B C 1
ATOM 2028 O O . LEU B 1 105 ? 4.488 -26.953 -15.125 1 98.12 105 LEU B O 1
ATOM 2032 N N . ILE B 1 106 ? 5.844 -25.281 -14.594 1 98.31 106 ILE B N 1
ATOM 2033 C CA . ILE B 1 106 ? 6.723 -25.547 -15.727 1 98.31 106 ILE B CA 1
ATOM 2034 C C . ILE B 1 106 ? 7.297 -26.953 -15.609 1 98.31 106 ILE B C 1
ATOM 2036 O O . ILE B 1 106 ? 7.281 -27.719 -16.578 1 98.31 106 ILE B O 1
ATOM 2040 N N . ASP B 1 107 ? 7.727 -27.359 -14.43 1 98.44 107 ASP B N 1
ATOM 2041 C CA . ASP B 1 107 ? 8.281 -28.688 -14.172 1 98.44 107 ASP B CA 1
ATOM 2042 C C . ASP B 1 107 ? 7.219 -29.766 -14.375 1 98.44 107 ASP B C 1
ATOM 2044 O O . ASP B 1 107 ? 7.5 -30.812 -14.969 1 98.44 107 ASP B O 1
ATOM 2048 N N . ALA B 1 108 ? 6.082 -29.469 -13.914 1 98.5 108 ALA B N 1
ATOM 2049 C CA . ALA B 1 108 ? 4.996 -30.422 -14.047 1 98.5 108 ALA B CA 1
ATOM 2050 C C . ALA B 1 108 ? 4.645 -30.656 -15.516 1 98.5 108 ALA B C 1
ATOM 2052 O O . ALA B 1 108 ? 4.418 -31.781 -15.945 1 98.5 108 ALA B O 1
ATOM 2053 N N . ASN B 1 109 ? 4.68 -29.594 -16.234 1 98.19 109 ASN B N 1
ATOM 2054 C CA . ASN B 1 109 ? 4.379 -29.703 -17.656 1 98.19 109 ASN B CA 1
ATOM 2055 C C . ASN B 1 109 ? 5.453 -30.484 -18.391 1 98.19 109 ASN B C 1
ATOM 2057 O O . ASN B 1 109 ? 5.148 -31.25 -19.312 1 98.19 109 ASN B O 1
ATOM 2061 N N . ALA B 1 110 ? 6.629 -30.406 -18.016 1 98.19 110 ALA B N 1
ATOM 2062 C CA . ALA B 1 110 ? 7.719 -31.188 -18.594 1 98.19 110 ALA B CA 1
ATOM 2063 C C . ALA B 1 110 ? 7.555 -32.688 -18.281 1 98.19 110 ALA B C 1
ATOM 2065 O O . ALA B 1 110 ? 7.754 -33.531 -19.156 1 98.19 110 ALA B O 1
ATOM 2066 N N . LYS B 1 111 ? 7.16 -33 -17.078 1 98.44 111 LYS B N 1
ATOM 2067 C CA . LYS B 1 111 ? 6.922 -34.375 -16.672 1 98.44 111 LYS B CA 1
ATOM 2068 C C . LYS B 1 111 ? 5.75 -34.969 -17.438 1 98.44 111 LYS B C 1
ATOM 2070 O O . LYS B 1 111 ? 5.809 -36.125 -17.875 1 98.44 111 LYS B O 1
ATOM 2075 N N . ILE B 1 112 ? 4.816 -34.156 -17.578 1 98.5 112 ILE B N 1
ATOM 2076 C CA . ILE B 1 112 ? 3.65 -34.594 -18.328 1 98.5 112 ILE B CA 1
ATOM 2077 C C . ILE B 1 112 ? 4.051 -34.938 -19.766 1 98.5 112 ILE B C 1
ATOM 2079 O O . ILE B 1 112 ? 3.656 -36 -20.297 1 98.5 112 ILE B O 1
ATOM 2083 N N . LYS B 1 113 ? 4.832 -34.156 -20.375 1 98 113 LYS B N 1
ATOM 2084 C CA . LYS B 1 113 ? 5.293 -34.406 -21.734 1 98 113 LYS B CA 1
ATOM 2085 C C . LYS B 1 113 ? 6.121 -35.688 -21.812 1 98 113 LYS B C 1
ATOM 2087 O O . LYS B 1 113 ? 5.91 -36.5 -22.703 1 98 113 LYS B O 1
ATOM 2092 N N . SER B 1 114 ? 6.934 -35.938 -20.891 1 98.12 114 SER B N 1
ATOM 2093 C CA . SER B 1 114 ? 7.789 -37.125 -20.859 1 98.12 114 SER B CA 1
ATOM 2094 C C . SER B 1 114 ? 6.969 -38.375 -20.703 1 98.12 114 SER B C 1
ATOM 2096 O O . SER B 1 114 ? 7.176 -39.375 -21.422 1 98.12 114 SER B O 1
ATOM 2098 N N . LEU B 1 115 ? 6.016 -38.281 -19.844 1 97.88 115 LEU B N 1
ATOM 2099 C CA . LEU B 1 115 ? 5.191 -39.469 -19.562 1 97.88 115 LEU B CA 1
ATOM 2100 C C . LEU B 1 115 ? 4.293 -39.781 -20.766 1 97.88 115 LEU B C 1
ATOM 2102 O O . LEU B 1 115 ? 4.031 -40.938 -21.047 1 97.88 115 LEU B O 1
ATOM 2106 N N . SER B 1 116 ? 3.896 -38.719 -21.406 1 97.62 116 SER B N 1
ATOM 2107 C CA . SER B 1 116 ? 3.07 -38.906 -22.594 1 97.62 116 SER B CA 1
ATOM 2108 C C . SER B 1 116 ? 3.859 -39.562 -23.719 1 97.62 116 SER B C 1
ATOM 2110 O O . SER B 1 116 ? 3.354 -40.469 -24.375 1 97.62 116 SER B O 1
ATOM 2112 N N . ILE B 1 117 ? 5.055 -39.188 -23.906 1 97.88 117 ILE B N 1
ATOM 2113 C CA . ILE B 1 117 ? 5.918 -39.781 -24.922 1 97.88 117 ILE B CA 1
ATOM 2114 C C . ILE B 1 117 ? 6.172 -41.25 -24.594 1 97.88 117 ILE B C 1
ATOM 2116 O O . ILE B 1 117 ? 6.074 -42.125 -25.453 1 97.88 117 ILE B O 1
ATOM 2120 N N . MET B 1 118 ? 6.375 -41.562 -23.328 1 97.75 118 MET B N 1
ATOM 2121 C CA . MET B 1 118 ? 6.625 -42.938 -22.875 1 97.75 118 MET B CA 1
ATOM 2122 C C . MET B 1 118 ? 5.395 -43.812 -23.094 1 97.75 118 MET B C 1
ATOM 2124 O O . MET B 1 118 ? 5.512 -44.938 -23.547 1 97.75 118 MET B O 1
ATOM 2128 N N . ASN B 1 119 ? 4.344 -43.219 -22.766 1 97.06 119 ASN B N 1
ATOM 2129 C CA . ASN B 1 119 ? 3.098 -43.938 -22.969 1 97.06 119 ASN B CA 1
ATOM 2130 C C . ASN B 1 119 ? 2.889 -44.281 -24.438 1 97.06 119 ASN B C 1
ATOM 2132 O O . ASN B 1 119 ? 2.453 -45.375 -24.781 1 97.06 119 ASN B O 1
ATOM 2136 N N . ASP B 1 120 ? 3.217 -43.406 -25.312 1 96.75 120 ASP B N 1
ATOM 2137 C CA . ASP B 1 120 ? 3.09 -43.625 -26.75 1 96.75 120 ASP B CA 1
ATOM 2138 C C . ASP B 1 120 ? 4.035 -44.75 -27.234 1 96.75 120 ASP B C 1
ATOM 2140 O O . ASP B 1 120 ? 3.637 -45.625 -28 1 96.75 120 ASP B O 1
ATOM 2144 N N . VAL B 1 121 ? 5.234 -44.719 -26.75 1 97.25 121 VAL B N 1
ATOM 2145 C CA . VAL B 1 121 ? 6.238 -45.719 -27.109 1 97.25 121 VAL B CA 1
ATOM 2146 C C . VAL B 1 121 ? 5.793 -47.094 -26.641 1 97.25 121 VAL B C 1
ATOM 2148 O O . VAL B 1 121 ? 5.832 -48.062 -27.422 1 97.25 121 VAL B O 1
ATOM 2151 N N . LEU B 1 122 ? 5.285 -47.188 -25.422 1 96.44 122 LEU B N 1
ATOM 2152 C CA . LEU B 1 122 ? 4.852 -48.438 -24.859 1 96.44 122 LEU B CA 1
ATOM 2153 C C . LEU B 1 122 ? 3.641 -49 -25.625 1 96.44 122 LEU B C 1
ATOM 2155 O O . LEU B 1 122 ? 3.541 -50.188 -25.859 1 96.44 122 LEU B O 1
ATOM 2159 N N . THR B 1 123 ? 2.791 -48.062 -26.016 1 95.38 123 THR B N 1
ATOM 2160 C CA . THR B 1 123 ? 1.617 -48.469 -26.781 1 95.38 123 THR B CA 1
ATOM 2161 C C . THR B 1 123 ? 2.027 -49.031 -28.141 1 95.38 123 THR B C 1
ATOM 2163 O O . THR B 1 123 ? 1.492 -50.031 -28.594 1 95.38 123 THR B O 1
ATOM 2166 N N . GLN B 1 124 ? 3.021 -48.531 -28.781 1 96 124 GLN B N 1
ATOM 2167 C CA . GLN B 1 124 ? 3.498 -49 -30.078 1 96 124 GLN B CA 1
ATOM 2168 C C . GLN B 1 124 ? 4.195 -50.344 -29.953 1 96 124 GLN B C 1
ATOM 2170 O O . GLN B 1 124 ? 3.984 -51.219 -30.781 1 96 124 GLN B O 1
ATOM 2175 N N . LYS B 1 125 ? 5.004 -50.5 -28.938 1 95.12 125 LYS B N 1
ATOM 2176 C CA . LYS B 1 125 ? 5.68 -51.781 -28.703 1 95.12 125 LYS B CA 1
ATOM 2177 C C . LYS B 1 125 ? 4.672 -52.875 -28.469 1 95.12 125 LYS B C 1
ATOM 2179 O O . LYS B 1 125 ? 4.832 -54 -28.984 1 95.12 125 LYS B O 1
ATOM 2184 N N . LEU B 1 126 ? 3.688 -52.531 -27.688 1 94.06 126 LEU B N 1
ATOM 2185 C CA . LEU B 1 126 ? 2.658 -53.5 -27.391 1 94.06 126 LEU B CA 1
ATOM 2186 C C . LEU B 1 126 ? 1.915 -53.90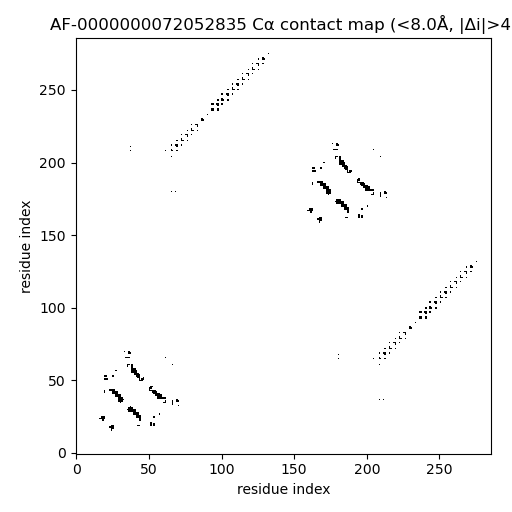6 -28.656 1 94.06 126 LEU B C 1
ATOM 2188 O O . LEU B 1 126 ? 1.611 -55.094 -28.875 1 94.06 1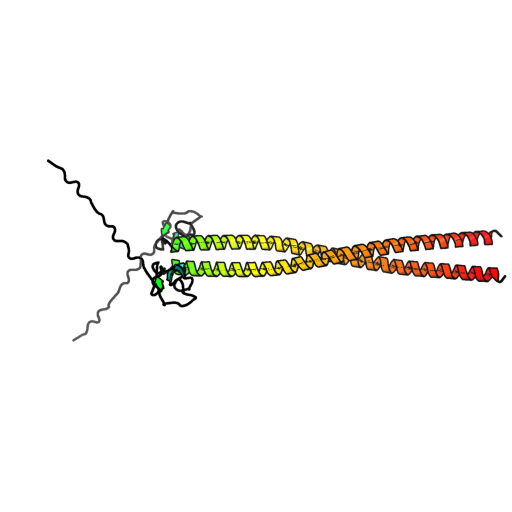26 LEU B O 1
ATOM 2192 N N . LYS B 1 127 ? 1.708 -52.938 -29.516 1 92.75 127 LYS B N 1
ATOM 2193 C CA . LYS B 1 127 ? 1.035 -53.219 -30.781 1 92.75 127 LYS B CA 1
ATOM 2194 C C . LYS B 1 127 ? 1.892 -54.094 -31.672 1 92.75 127 LYS B C 1
ATOM 2196 O O . LYS B 1 127 ? 1.384 -55.062 -32.281 1 92.75 127 LYS B O 1
ATOM 2201 N N . VAL B 1 128 ? 3.182 -53.906 -31.703 1 91.56 128 VAL B N 1
ATOM 2202 C CA . VAL B 1 128 ? 4.094 -54.688 -32.531 1 91.56 128 VAL B CA 1
ATOM 2203 C C . VAL B 1 128 ? 4.164 -56.125 -32.031 1 91.56 128 VAL B C 1
ATOM 2205 O O . VAL B 1 128 ? 4.074 -57.062 -32.812 1 91.56 128 VAL B O 1
ATOM 2208 N N . VAL B 1 129 ? 4.191 -56.25 -30.719 1 89.69 129 VAL B N 1
ATOM 2209 C CA . VAL B 1 129 ? 4.316 -57.594 -30.141 1 89.69 129 VAL B CA 1
ATOM 2210 C C . VAL B 1 129 ? 3.018 -58.375 -30.328 1 89.69 129 VAL B C 1
ATOM 2212 O O . VAL B 1 129 ? 3.039 -59.562 -30.625 1 89.69 129 VAL B O 1
ATOM 2215 N N . THR B 1 130 ? 1.967 -57.625 -30.281 1 87.25 130 THR B N 1
ATOM 2216 C CA . THR B 1 130 ? 0.671 -58.281 -30.469 1 87.25 130 THR B CA 1
ATOM 2217 C C . THR B 1 130 ? 0.472 -58.688 -31.922 1 87.25 130 THR B C 1
ATOM 2219 O O . THR B 1 130 ? -0.064 -59.781 -32.188 1 87.25 130 THR B O 1
ATOM 2222 N N . ASP B 1 131 ? 0.978 -57.844 -32.781 1 87.94 131 ASP B N 1
ATOM 2223 C CA . ASP B 1 131 ? 0.878 -58.188 -34.219 1 87.94 131 ASP B CA 1
ATOM 2224 C C . ASP B 1 131 ? 1.736 -59.406 -34.562 1 87.94 131 ASP B C 1
ATOM 2226 O O . ASP B 1 131 ? 1.317 -60.25 -35.344 1 87.94 131 ASP B O 1
ATOM 2230 N N . GLU B 1 132 ? 2.814 -59.531 -33.969 1 86.69 132 GLU B N 1
ATOM 2231 C CA . GLU B 1 132 ? 3.707 -60.688 -34.219 1 86.69 132 GLU B CA 1
ATOM 2232 C C . GLU B 1 132 ? 3.113 -61.969 -33.656 1 86.69 132 GLU B C 1
ATOM 2234 O O . GLU B 1 132 ? 3.211 -63.031 -34.281 1 86.69 132 GLU B O 1
ATOM 2239 N N . GLN B 1 133 ? 2.455 -61.844 -32.594 1 83.62 133 GLN B N 1
ATOM 2240 C CA . GLN B 1 133 ? 1.808 -63 -32 1 83.62 133 GLN B CA 1
ATOM 2241 C C . GLN B 1 133 ? 0.649 -63.469 -32.844 1 83.62 133 GLN B C 1
ATOM 2243 O O . GLN B 1 133 ? 0.474 -64.688 -33.062 1 83.62 133 GLN B O 1
ATOM 2248 N N . LEU B 1 134 ? 0.001 -62.562 -33.375 1 84.19 134 LEU B N 1
ATOM 2249 C CA . LEU B 1 134 ? -1.133 -62.906 -34.25 1 84.19 134 LEU B CA 1
ATOM 2250 C C . LEU B 1 134 ? -0.662 -63.562 -35.531 1 84.19 134 LEU B C 1
ATOM 2252 O O . LEU B 1 134 ? -1.291 -64.5 -36.031 1 84.19 134 LEU B O 1
ATOM 2256 N N . ARG B 1 135 ? 0.487 -63.188 -36.062 1 83.19 135 ARG B N 1
ATOM 2257 C CA . ARG B 1 135 ? 1.039 -63.781 -37.281 1 83.19 135 ARG B CA 1
ATOM 2258 C C . ARG B 1 135 ? 1.512 -65.188 -37.031 1 83.19 135 ARG B C 1
ATOM 2260 O O . ARG B 1 135 ? 1.269 -66.125 -37.844 1 83.19 135 ARG B O 1
ATOM 2267 N N . VAL B 1 136 ? 2.012 -65.5 -35.938 1 80.5 136 VAL B N 1
ATOM 2268 C CA . VAL B 1 136 ? 2.518 -66.812 -35.594 1 80.5 136 VAL B CA 1
ATOM 2269 C C . VAL B 1 136 ? 1.351 -67.75 -35.406 1 80.5 136 VAL B C 1
ATOM 2271 O O . VAL B 1 136 ? 1.395 -68.938 -35.875 1 80.5 136 VAL B O 1
ATOM 2274 N N . ILE B 1 137 ? 0.291 -67.25 -34.812 1 78.81 137 ILE B N 1
ATOM 2275 C CA . ILE B 1 137 ? -0.892 -68.062 -34.562 1 78.81 137 ILE B CA 1
ATOM 2276 C C . ILE B 1 137 ? -1.566 -68.375 -35.875 1 78.81 137 ILE B C 1
ATOM 2278 O O . ILE B 1 137 ? -1.992 -69.5 -36.094 1 78.81 137 ILE B O 1
ATOM 2282 N N . THR B 1 138 ? -1.475 -67.5 -36.75 1 83.69 138 THR B N 1
ATOM 2283 C CA . THR B 1 138 ? -2.1 -67.688 -38.062 1 83.69 138 THR B CA 1
ATOM 2284 C C . THR B 1 138 ? -1.283 -68.688 -38.906 1 83.69 138 THR B C 1
ATOM 2286 O O . THR B 1 138 ? -1.844 -69.562 -39.562 1 83.69 138 THR B O 1
ATOM 2289 N N . ILE B 1 139 ? -0.041 -68.688 -38.75 1 79.06 139 ILE B N 1
ATOM 2290 C CA . ILE B 1 139 ? 0.841 -69.562 -39.5 1 79.06 139 ILE B CA 1
ATOM 2291 C C . ILE B 1 139 ? 0.7 -71 -38.938 1 79.06 139 ILE B C 1
ATOM 2293 O O . ILE B 1 139 ? 0.609 -71.938 -39.719 1 79.06 139 ILE B O 1
ATOM 2297 N N . TYR B 1 140 ? 0.49 -71.188 -37.688 1 75.81 140 TYR B N 1
ATOM 2298 C CA . TYR B 1 140 ? 0.358 -72.5 -37.062 1 75.81 140 TYR B CA 1
ATOM 2299 C C . TYR B 1 140 ? -1.01 -73.125 -37.344 1 75.81 140 TYR B C 1
ATOM 2301 O O . TYR B 1 140 ? -1.134 -74.312 -37.5 1 75.81 140 TYR B O 1
ATOM 2309 N N . TRP B 1 141 ? -2.033 -72.375 -37.406 1 72.38 141 TRP B N 1
ATOM 2310 C CA . TRP B 1 141 ? -3.369 -72.875 -37.656 1 72.38 141 TRP B CA 1
ATOM 2311 C C . TRP B 1 141 ? -3.523 -73.312 -39.125 1 72.38 141 TRP B C 1
ATOM 2313 O O . TRP B 1 141 ? -4.312 -74.188 -39.438 1 72.38 141 TRP B O 1
ATOM 2323 N N . ASN B 1 142 ? -2.82 -72.688 -39.906 1 72.94 142 ASN B N 1
ATOM 2324 C CA . ASN B 1 142 ? -2.893 -73 -41.312 1 72.94 142 ASN B CA 1
ATOM 2325 C C . ASN B 1 142 ? -1.953 -74.188 -41.656 1 72.94 142 ASN B C 1
ATOM 2327 O O . ASN B 1 142 ? -1.912 -74.625 -42.812 1 72.94 142 ASN B O 1
ATOM 2331 N N . LEU B 1 143 ? -1.128 -74.5 -40.812 1 56.16 143 LEU B N 1
ATOM 2332 C CA . LEU B 1 143 ? -0.392 -75.75 -41 1 56.16 143 LEU B CA 1
ATOM 2333 C C . LEU B 1 143 ? -1.151 -76.875 -40.375 1 56.16 143 LEU B C 1
ATOM 2335 O O . LEU B 1 143 ? -1.805 -76.75 -39.344 1 56.16 143 LEU B O 1
#

Sequence (286 aa):
MSGELKSITTFSEPQPVMHCKHGLCPELYTSWETDNPGRRFLRCQMWQRGDCGFCQWFDPEIVGRPKELINRLRSQKKALENRLKSQEAEHRVISTRACELEQKLIDANAKIKSLSIMNDVLTQKLKVVTDEQLRVITIYWNLMSGELKSITTFSEPQPVMHCKHGLCPELYTSWETDNPGRRFLRCQMWQRGDCGFCQWFDPEIVGRPKELINRLRSQKKALENRLKSQEAEHRVISTRACELEQKLIDANAKIKSLSIMNDVLTQKLKVVTDEQLRVITIYWNL

Secondary structure (DSSP, 8-state):
--------------------TTS-PPEEEE--STTSTT-EEEE-TTTTSS----EEE-SPPP-SHHHHHHHHHHHHHHHHHHHHHHHHHHHHHHHHHHHHHHHHHHHHHHHHHHHHHHHHHHHHHHHHHHHHHHHHHHHHH--/--------------------TTS-PPEEEE--STTSTT-EEEE-TTTTSS----EEE-SPPP-SHHHHHHHHHHHHHHHHHHHHHHHHHHHHHHHHHHHHHHHHHHHHHHHHHHHHHHHHHHHHHHHHHHHHHHHHHHHHHT-

Solvent-accessible surface area (backbone atoms only — not comparable to full-atom values): 16258 Å² total; per-residue (Å²): 137,86,78,78,79,76,76,78,74,75,71,71,72,74,70,79,78,68,54,35,87,85,68,40,66,49,39,84,41,69,36,76,44,88,82,41,62,68,32,31,28,33,26,34,74,36,53,92,62,78,52,74,74,44,70,43,74,70,47,74,87,66,64,67,67,62,40,53,48,45,52,51,40,50,52,49,36,51,52,48,52,52,51,44,50,53,50,48,53,52,44,51,54,50,50,51,50,33,54,52,39,50,50,50,34,54,54,40,51,52,51,40,52,51,41,52,52,49,39,52,52,43,54,51,52,41,49,52,54,50,51,52,51,52,51,52,51,53,55,55,69,74,94,137,85,80,80,78,77,78,78,73,76,71,72,70,75,72,78,79,65,56,34,88,86,68,41,66,48,40,84,44,72,36,76,45,87,81,41,63,69,32,32,28,33,28,32,71,38,59,89,66,74,57,75,74,43,71,42,74,68,45,76,85,65,62,66,66,62,40,52,50,44,52,50,40,50,52,50,37,50,51,49,51,51,50,43,51,53,50,50,54,51,43,51,54,52,50,52,50,33,54,52,41,49,52,52,35,53,53,40,53,52,51,38,51,53,41,50,53,49,38,52,52,43,54,50,52,42,50,52,54,49,50,52,50,52,52,51,52,52,56,54,69,73,95

Nearest PDB structures (foldseek):
  7jl5-assembly1_A  TM=7.965E-01  e=3.464E-02  Homo sapiens
  7jl5-assembly1_A  TM=8.024E-01  e=3.616E-02  Homo sapiens

Foldseek 3Di:
DPPPPPPPPPVPPPPPQDADPVRDRWDKDADCDLQARRWIKTAHPCCVPDGPPDIGTPDDGDDDPVSVVSNVVVVVVVVVVVVVVVVVVVVVVVVVVVVVVVVVVVVVVVVVVVVVVVVVVVVVVVVVVVVVVVVVVVVVVVD/DPPPPPPPPPPPPPPPQDADPVRDRWDKDADCDLQARRWIKTAHPCVVPDGPPDIGTPDDGDDDPVSVVSNVVVVVVVVVVVVVVVVVVVVVVVVVVVVVVVVVVVVVVVVVVVVVVVVVVVVVVVVVVVVVVVVVVVVVVVD

InterPro domains:
  IPR010666 Zinc finger, GRF-type [PS51999] (20-61)